Protein AF-A0A1W9XBQ4-F1 (afdb_monomer_lite)

Foldseek 3Di:
DDPLLVVLVVVVVVCVVVVNDDPVLVVCCVVVPLPPRPVSVCSLCVSLVLNPPDCPDPVSVVSVVVSVVVNVVVVCVVCVVVVHDDPVVVVVVVVVVVVVVVVVVVVVVVVVVVVVCCVVVPPVPVVVVVVVVVVVVVVVVVVVVVVVVVVVVVVVVVVVVVVVVVVVVVVPPDDDDDDDDDDDDDDD

Secondary structure (DSSP, 8-state):
--HHHHHHHHHHHHHHHTTSS-HHHHHHHHHHGGGS-HHHHHHHHHHHT-TTS-TTSHHHHHHHHHHHHHHHHHHHHHHHHTT---HHHHHHHHHHHHHHHHHHHHHHHHHHHHHHHHHHTTTT-HHHHHHHHHHHHHHHHHHHHHHHHHHHHHHHHHHHHHHHHHHHHTTSS---------------

Structure (mmCIF, N/CA/C/O backbone):
data_AF-A0A1W9XBQ4-F1
#
_entry.id   AF-A0A1W9XBQ4-F1
#
loop_
_atom_site.group_PDB
_atom_site.id
_atom_site.type_symbol
_atom_site.label_atom_id
_atom_site.label_alt_id
_atom_site.label_comp_id
_atom_site.label_asym_id
_atom_site.label_entity_id
_atom_site.label_seq_id
_atom_site.pdbx_PDB_ins_code
_atom_site.Cartn_x
_atom_site.Cartn_y
_atom_site.Cartn_z
_atom_site.occupancy
_atom_site.B_iso_or_equiv
_atom_site.auth_seq_id
_atom_site.auth_comp_id
_atom_site.auth_asym_id
_atom_site.auth_atom_id
_atom_site.pdbx_PDB_model_num
ATOM 1 N N . MET A 1 1 ? 4.957 7.804 14.952 1.00 76.81 1 MET A N 1
ATOM 2 C CA . MET A 1 1 ? 4.191 6.624 15.391 1.00 76.81 1 MET A CA 1
ATOM 3 C C . MET A 1 1 ? 3.786 6.879 16.830 1.00 76.81 1 MET A C 1
ATOM 5 O O . MET A 1 1 ? 4.624 7.370 17.580 1.00 76.81 1 MET A O 1
ATOM 9 N N . ASP A 1 2 ? 2.528 6.651 17.197 1.00 84.19 2 ASP A N 1
ATOM 10 C CA . ASP A 1 2 ? 1.997 6.937 18.538 1.00 84.19 2 ASP A CA 1
ATOM 11 C C . ASP A 1 2 ? 2.116 5.737 19.490 1.00 84.19 2 ASP A C 1
ATOM 13 O O . ASP A 1 2 ? 2.062 4.576 19.088 1.00 84.19 2 ASP A O 1
ATOM 17 N N . GLU A 1 3 ? 2.264 6.032 20.781 1.00 86.12 3 GLU A N 1
ATOM 18 C CA . GLU A 1 3 ? 2.370 5.035 21.855 1.00 86.12 3 GLU A CA 1
ATOM 19 C C . GLU A 1 3 ? 1.127 4.135 21.919 1.00 86.12 3 GLU A C 1
ATOM 21 O O . GLU A 1 3 ? 1.247 2.914 21.981 1.00 86.12 3 GLU A O 1
ATOM 26 N N . LYS A 1 4 ? -0.065 4.725 21.768 1.00 86.44 4 LYS A N 1
ATOM 27 C CA . LYS A 1 4 ? -1.353 4.012 21.768 1.00 86.44 4 LYS A CA 1
ATOM 28 C C . LYS A 1 4 ? -1.440 2.951 20.670 1.00 86.44 4 LYS A C 1
ATOM 30 O O . LYS A 1 4 ? -1.994 1.878 20.899 1.00 86.44 4 LYS A O 1
ATOM 35 N N . PHE A 1 5 ? -0.875 3.219 19.493 1.00 86.69 5 PHE A N 1
ATOM 36 C CA . PHE A 1 5 ? -0.803 2.252 18.397 1.00 86.69 5 PHE A CA 1
ATOM 37 C C . PHE A 1 5 ? 0.091 1.060 18.744 1.00 86.69 5 PHE A C 1
ATOM 39 O O . PHE A 1 5 ? -0.285 -0.085 18.490 1.00 86.69 5 PHE A O 1
ATOM 46 N N . LEU A 1 6 ? 1.254 1.306 19.351 1.00 86.56 6 LEU A N 1
ATOM 47 C CA . LEU A 1 6 ? 2.164 0.240 19.770 1.00 86.56 6 LEU A CA 1
ATOM 48 C C . LEU A 1 6 ? 1.589 -0.579 20.927 1.00 86.56 6 LEU A C 1
ATOM 50 O O . LEU A 1 6 ? 1.708 -1.801 20.917 1.00 86.56 6 LEU A O 1
ATOM 54 N N . GLU A 1 7 ? 0.921 0.058 21.887 1.00 86.62 7 GLU A N 1
ATOM 55 C CA . GLU A 1 7 ? 0.218 -0.638 22.967 1.00 86.62 7 GLU A CA 1
ATOM 56 C C . GLU A 1 7 ? -0.948 -1.481 22.443 1.00 86.62 7 GLU A C 1
ATOM 58 O O . GLU A 1 7 ? -1.138 -2.622 22.878 1.00 86.62 7 GLU A O 1
ATOM 63 N N . PHE A 1 8 ? -1.704 -0.957 21.474 1.00 87.12 8 PHE A N 1
ATOM 64 C CA . PHE A 1 8 ? -2.756 -1.705 20.795 1.00 87.12 8 PHE A CA 1
ATOM 65 C C . PHE A 1 8 ? -2.180 -2.956 20.123 1.00 87.12 8 PHE A C 1
ATOM 67 O O . PHE A 1 8 ? -2.606 -4.070 20.433 1.00 87.12 8 PHE A O 1
ATOM 74 N N . TRP A 1 9 ? -1.165 -2.804 19.266 1.00 84.75 9 TRP A N 1
ATOM 75 C CA . TRP A 1 9 ? -0.555 -3.939 18.568 1.00 84.75 9 TRP A CA 1
ATOM 76 C C . TRP A 1 9 ? 0.177 -4.893 19.506 1.00 84.75 9 TRP A C 1
ATOM 78 O O . TRP A 1 9 ? 0.087 -6.102 19.318 1.00 84.75 9 TRP A O 1
ATOM 88 N N . GLY A 1 10 ? 0.823 -4.394 20.558 1.00 85.31 10 GLY A N 1
ATOM 89 C CA . GLY A 1 10 ? 1.438 -5.220 21.592 1.00 85.31 10 GLY A CA 1
ATOM 90 C C . GLY A 1 10 ? 0.411 -6.133 22.257 1.00 85.31 10 GLY A C 1
ATOM 91 O O . GLY A 1 10 ? 0.610 -7.345 22.334 1.00 85.31 10 GLY A O 1
ATOM 92 N N . ASN A 1 11 ? -0.742 -5.592 22.653 1.00 85.19 11 ASN A N 1
ATOM 93 C CA . ASN A 1 11 ? -1.806 -6.390 23.259 1.00 85.19 11 ASN A CA 1
ATOM 94 C C . ASN A 1 11 ? -2.489 -7.332 22.266 1.00 85.19 11 ASN A C 1
ATOM 96 O O . ASN A 1 11 ? -2.824 -8.462 22.634 1.00 85.19 11 ASN A O 1
ATOM 100 N N . VAL A 1 12 ? -2.677 -6.912 21.013 1.00 83.00 12 VAL A N 1
ATOM 101 C CA . VAL A 1 12 ? -3.219 -7.767 19.947 1.00 83.00 12 VAL A CA 1
ATOM 102 C C . VAL A 1 12 ? -2.283 -8.944 19.667 1.00 83.00 12 VAL A C 1
ATOM 104 O O . VAL A 1 12 ? -2.735 -10.086 19.707 1.00 83.00 12 VAL A O 1
ATOM 107 N N . LEU A 1 13 ? -0.984 -8.699 19.486 1.00 83.50 13 LEU A N 1
ATOM 108 C CA . LEU A 1 13 ? 0.020 -9.731 19.211 1.00 83.50 13 LEU A CA 1
ATOM 109 C C . LEU A 1 13 ? 0.218 -10.676 20.399 1.00 83.50 13 LEU A C 1
ATOM 111 O O . LEU A 1 13 ? 0.291 -11.887 20.209 1.00 83.50 13 LEU A O 1
ATOM 115 N N . ILE A 1 14 ? 0.228 -10.161 21.633 1.00 84.75 14 ILE A N 1
ATOM 116 C CA . ILE A 1 14 ? 0.281 -10.997 22.844 1.00 84.75 14 ILE A CA 1
ATOM 117 C C . ILE A 1 14 ? -0.972 -11.871 22.955 1.00 84.75 14 ILE A C 1
ATOM 119 O O . ILE A 1 14 ? -0.884 -13.036 23.346 1.00 84.75 14 ILE A O 1
ATOM 123 N N . SER A 1 15 ? -2.146 -11.329 22.629 1.00 80.88 15 SER A N 1
ATOM 124 C CA . SER A 1 15 ? -3.399 -12.090 22.657 1.00 80.88 15 SER A CA 1
ATOM 125 C C . SER A 1 15 ? -3.424 -13.169 21.573 1.00 80.88 15 SER A C 1
ATOM 127 O O . SER A 1 15 ? -3.839 -14.292 21.855 1.00 80.88 15 SER A O 1
ATOM 129 N N . ALA A 1 16 ? -2.912 -12.866 20.3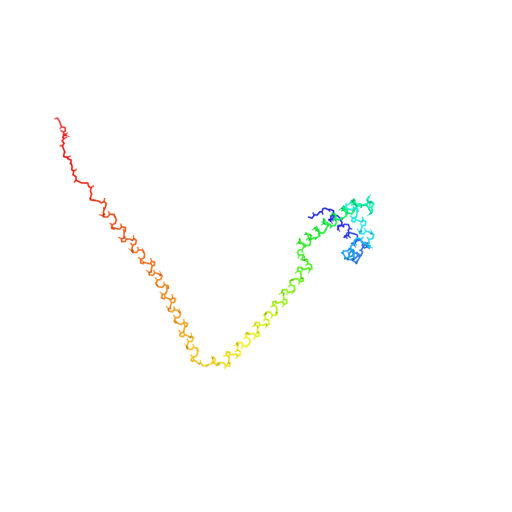77 1.00 80.25 16 ALA A N 1
ATOM 130 C CA . ALA A 1 16 ? -2.750 -13.832 19.294 1.00 80.25 16 ALA A CA 1
ATOM 131 C C . ALA A 1 16 ? -1.752 -14.943 19.667 1.00 80.25 16 ALA A C 1
ATOM 133 O O . ALA A 1 16 ? -2.064 -16.122 19.535 1.00 80.25 16 ALA A O 1
ATOM 134 N N . ALA A 1 17 ? -0.599 -14.593 20.247 1.00 79.38 17 ALA A N 1
ATOM 135 C CA . ALA A 1 17 ? 0.405 -15.559 20.708 1.00 79.38 17 ALA A CA 1
ATOM 136 C C . ALA A 1 17 ? -0.114 -16.485 21.822 1.00 79.38 17 ALA A C 1
ATOM 138 O O . ALA A 1 17 ? 0.310 -17.631 21.935 1.00 79.38 17 ALA A O 1
ATOM 139 N N . LYS A 1 18 ? -1.058 -16.004 22.639 1.00 81.44 18 LYS A N 1
ATOM 140 C CA . LYS A 1 18 ? -1.749 -16.798 23.669 1.00 81.44 18 LYS A CA 1
ATOM 141 C C . LYS A 1 18 ? -2.899 -17.652 23.113 1.00 81.44 18 LYS A C 1
ATOM 143 O O . LYS A 1 18 ? -3.602 -18.272 23.906 1.00 81.44 18 LYS A O 1
ATOM 148 N N . GLY A 1 19 ? -3.128 -17.649 21.797 1.00 72.31 19 GLY A N 1
ATOM 149 C CA . GLY A 1 19 ? -4.227 -18.369 21.145 1.00 72.31 19 GLY A CA 1
ATOM 150 C C . GLY A 1 19 ? -5.614 -17.790 21.436 1.00 72.31 19 GLY A C 1
ATOM 151 O O . GLY A 1 19 ? -6.611 -18.474 21.240 1.00 72.31 19 GLY A O 1
ATOM 152 N N . LYS A 1 20 ? -5.691 -16.552 21.946 1.00 68.44 20 LYS A N 1
ATOM 153 C CA . LYS A 1 20 ? -6.959 -15.888 22.289 1.00 68.44 20 LYS A CA 1
ATOM 154 C C . LYS A 1 20 ? -7.563 -15.094 21.129 1.00 68.44 20 LYS A C 1
ATOM 156 O O . LYS A 1 20 ? -8.727 -14.732 21.217 1.00 68.44 20 LYS A O 1
ATOM 161 N N . LYS A 1 21 ? -6.783 -14.790 20.084 1.00 70.38 21 LYS A N 1
ATOM 162 C CA . LYS A 1 21 ? -7.229 -14.052 18.890 1.00 70.38 21 LYS A CA 1
ATOM 163 C C . LYS A 1 21 ? -6.759 -14.761 17.628 1.00 70.38 21 LYS A C 1
ATOM 165 O O . LYS A 1 21 ? -5.576 -15.094 17.539 1.00 70.38 21 LYS A O 1
ATOM 170 N N . ASN A 1 22 ? -7.658 -14.952 16.665 1.00 68.88 22 ASN A N 1
ATOM 171 C CA . ASN A 1 22 ? -7.314 -15.552 15.380 1.00 68.88 22 ASN A CA 1
ATOM 172 C C . ASN A 1 22 ? -6.779 -14.485 14.416 1.00 68.88 22 ASN A C 1
ATOM 174 O O . ASN A 1 22 ? -7.184 -13.322 14.459 1.00 68.88 22 ASN A O 1
ATOM 178 N N . ALA A 1 23 ? -5.866 -14.879 13.525 1.00 69.75 23 ALA A N 1
ATOM 179 C CA . ALA A 1 23 ? -5.364 -13.998 12.467 1.00 69.75 23 ALA A CA 1
ATOM 180 C C . ALA A 1 23 ? -6.494 -13.516 11.536 1.00 69.75 23 ALA A C 1
ATOM 182 O O . ALA A 1 23 ? -6.447 -12.388 11.045 1.00 69.75 23 ALA A O 1
ATOM 183 N N . ASP A 1 24 ? -7.531 -14.339 11.367 1.00 71.56 24 ASP A N 1
ATOM 184 C CA . ASP A 1 24 ? -8.727 -14.008 10.593 1.00 71.56 24 ASP A CA 1
ATOM 185 C C . ASP A 1 24 ? -9.520 -12.858 11.230 1.00 71.56 24 ASP A C 1
ATOM 187 O O . ASP A 1 24 ? -9.915 -11.935 10.522 1.00 71.56 24 ASP A O 1
ATOM 191 N N . ASP A 1 25 ? -9.655 -12.829 12.562 1.00 74.50 25 ASP A N 1
ATOM 192 C CA . ASP A 1 25 ? -10.356 -11.750 13.279 1.00 74.50 25 ASP A CA 1
ATOM 193 C C . ASP A 1 25 ? -9.645 -10.400 13.093 1.00 74.50 25 ASP A C 1
ATOM 195 O O . ASP A 1 25 ? -10.274 -9.353 12.930 1.00 74.50 25 ASP A O 1
ATOM 199 N N . ILE A 1 26 ? -8.308 -10.423 13.083 1.00 76.00 26 ILE A N 1
ATOM 200 C CA . ILE A 1 26 ? -7.479 -9.237 12.837 1.00 76.00 26 ILE A CA 1
ATOM 201 C C . ILE A 1 26 ? -7.628 -8.793 11.378 1.00 76.00 26 ILE A C 1
ATOM 203 O O . ILE A 1 26 ? -7.807 -7.605 11.114 1.00 76.00 26 ILE A O 1
ATOM 207 N N . SER A 1 27 ? -7.568 -9.738 10.436 1.00 72.75 27 SER A N 1
ATOM 208 C CA . SER A 1 27 ? -7.705 -9.465 9.002 1.00 72.75 27 SER A CA 1
ATOM 209 C C . SER A 1 27 ? -9.062 -8.839 8.679 1.00 72.75 27 SER A C 1
ATOM 211 O O . SER A 1 27 ? -9.116 -7.793 8.030 1.00 72.75 27 SER A O 1
ATOM 213 N N . HIS A 1 28 ? -10.151 -9.412 9.197 1.00 73.94 28 HIS A N 1
ATOM 214 C CA . HIS A 1 28 ? -11.487 -8.860 9.005 1.00 73.94 28 HIS A CA 1
ATOM 215 C C . HIS A 1 28 ? -11.640 -7.489 9.666 1.00 73.94 28 HIS A C 1
ATOM 217 O O . HIS A 1 28 ? -12.162 -6.581 9.030 1.00 73.94 28 HIS A O 1
ATOM 223 N N . TRP A 1 29 ? -11.133 -7.273 10.886 1.00 77.50 29 TRP A N 1
ATOM 224 C CA . TRP A 1 29 ? -11.210 -5.953 11.530 1.00 77.50 29 TRP A CA 1
ATOM 225 C C . TRP A 1 29 ? -10.455 -4.864 10.752 1.00 77.50 29 TRP A C 1
ATOM 227 O O . TRP A 1 29 ? -10.920 -3.728 10.662 1.00 77.50 29 TRP A O 1
ATOM 237 N N . VAL A 1 30 ? -9.319 -5.201 10.134 1.00 72.31 30 VAL A N 1
ATOM 238 C CA . VAL A 1 30 ? -8.569 -4.273 9.270 1.00 72.31 30 VAL A CA 1
ATOM 239 C C . VAL A 1 30 ? -9.321 -3.966 7.966 1.00 72.31 30 VAL A C 1
ATOM 241 O O . VAL A 1 30 ? -9.225 -2.845 7.468 1.00 72.31 30 VAL A O 1
ATOM 244 N N . GLN A 1 31 ? -10.066 -4.928 7.412 1.00 69.00 31 GLN A N 1
ATOM 245 C CA . GLN A 1 31 ? -10.797 -4.767 6.146 1.00 69.00 31 GLN A CA 1
ATOM 246 C C . GLN A 1 31 ? -12.176 -4.112 6.312 1.00 69.00 31 GLN A C 1
ATOM 248 O O . GLN A 1 31 ? -12.543 -3.240 5.527 1.00 69.00 31 GLN A O 1
ATOM 253 N N . GLU A 1 32 ? -12.934 -4.523 7.323 1.00 67.44 32 GLU A N 1
ATOM 254 C CA . GLU A 1 32 ? -14.327 -4.121 7.561 1.00 67.44 32 GLU A CA 1
ATOM 255 C C . GLU A 1 32 ? -14.444 -2.989 8.596 1.00 67.44 32 GLU A C 1
ATOM 257 O O . GLU A 1 32 ? -15.492 -2.354 8.732 1.00 67.44 32 GLU A O 1
ATOM 262 N N . GLY A 1 33 ? -13.351 -2.676 9.296 1.00 65.00 33 GLY A N 1
ATOM 263 C CA . GLY A 1 33 ? -13.276 -1.587 10.262 1.00 65.00 33 GLY A CA 1
ATOM 264 C C . GLY A 1 33 ? -14.022 -1.869 11.569 1.00 65.00 33 GLY A C 1
ATOM 265 O O . GLY A 1 33 ? -14.352 -3.005 11.910 1.00 65.00 33 GLY A O 1
ATOM 266 N N . LEU A 1 34 ? -14.305 -0.798 12.321 1.00 63.25 34 LEU A N 1
ATOM 267 C CA . LEU A 1 34 ? -14.867 -0.832 13.684 1.00 63.25 34 LEU A CA 1
ATOM 268 C C . LEU A 1 34 ? -16.262 -1.492 13.801 1.00 63.25 34 LEU A C 1
ATOM 270 O O . LEU A 1 34 ? -16.801 -1.559 14.904 1.00 63.25 34 LEU A O 1
ATOM 274 N N . GLY A 1 35 ? -16.854 -1.959 12.698 1.00 54.56 35 GLY A N 1
ATOM 275 C CA . GLY A 1 35 ? -18.254 -2.371 12.608 1.00 54.56 35 GLY A CA 1
ATOM 276 C C . GLY A 1 35 ? -18.598 -3.793 13.066 1.00 54.56 35 GLY A C 1
ATOM 277 O O . GLY A 1 35 ? -19.781 -4.038 13.278 1.00 54.56 35 GLY A O 1
ATOM 278 N N . SER A 1 36 ? -17.640 -4.723 13.229 1.00 53.12 36 SER A N 1
ATOM 279 C CA . SER A 1 36 ? -18.004 -6.149 13.419 1.00 53.12 36 SER A CA 1
ATOM 280 C C . SER A 1 36 ? -17.220 -6.966 14.462 1.00 53.12 36 SER A C 1
ATOM 282 O O . SER A 1 36 ? -17.630 -8.087 14.757 1.00 53.12 36 SER A O 1
ATOM 284 N N . PHE A 1 37 ? -16.151 -6.451 15.083 1.00 57.88 37 PHE A N 1
ATOM 285 C CA . PHE A 1 37 ? -15.426 -7.193 16.133 1.00 57.88 37 PHE A CA 1
ATOM 286 C C . PHE A 1 37 ? -15.464 -6.443 17.455 1.00 57.88 37 PHE A C 1
ATOM 288 O O . PHE A 1 37 ? -14.716 -5.485 17.657 1.00 57.88 37 PHE A O 1
ATOM 295 N N . SER A 1 38 ? -16.329 -6.899 18.366 1.00 66.25 38 SER A N 1
ATOM 296 C CA . SER A 1 38 ? -16.567 -6.208 19.635 1.00 66.25 38 SER A CA 1
ATOM 297 C C . SER A 1 38 ? -15.285 -6.058 20.454 1.00 66.25 38 SER A C 1
ATOM 299 O O . SER A 1 38 ? -15.043 -4.986 20.989 1.00 66.25 38 SER A O 1
ATOM 301 N N . GLU A 1 39 ? -14.399 -7.057 20.486 1.00 73.31 39 GLU A N 1
ATOM 302 C CA . GLU A 1 39 ? -13.200 -7.011 21.333 1.00 73.31 39 GLU A CA 1
ATOM 303 C C . GLU A 1 39 ? -12.093 -6.085 20.796 1.00 73.31 39 GLU A C 1
ATOM 305 O O . GLU A 1 39 ? -11.496 -5.326 21.561 1.00 73.31 39 GLU A O 1
ATOM 310 N N . LEU A 1 40 ? -11.815 -6.108 19.486 1.00 76.88 40 LEU A N 1
ATOM 311 C CA . LEU A 1 40 ? -10.822 -5.225 18.851 1.00 76.88 40 LEU A CA 1
ATOM 312 C C . LEU A 1 40 ? -11.299 -3.771 18.843 1.00 76.88 40 LEU A C 1
ATOM 314 O O . LEU A 1 40 ? -10.520 -2.874 19.166 1.00 76.88 40 LEU A O 1
ATOM 318 N N . THR A 1 41 ? -12.586 -3.546 18.568 1.00 78.50 41 THR A N 1
ATOM 319 C CA . THR A 1 41 ? -13.204 -2.219 18.664 1.00 78.50 41 THR A CA 1
ATOM 320 C C . THR A 1 41 ? -13.215 -1.712 20.106 1.00 78.50 41 THR A C 1
ATOM 322 O O . THR A 1 41 ? -12.829 -0.570 20.325 1.00 78.50 41 THR A O 1
ATOM 325 N N . THR A 1 42 ? -13.534 -2.551 21.098 1.00 82.38 42 THR A N 1
ATOM 326 C CA . THR A 1 42 ? -13.477 -2.170 22.526 1.00 82.38 42 THR A CA 1
ATOM 327 C C . THR A 1 42 ? -12.051 -1.815 22.943 1.00 82.38 42 THR A C 1
ATOM 329 O O . THR A 1 42 ? -11.808 -0.820 23.621 1.00 82.38 42 THR A O 1
ATOM 332 N N . MET A 1 43 ? -11.066 -2.603 22.510 1.00 82.25 43 MET A N 1
ATOM 333 C CA . MET A 1 43 ? -9.659 -2.346 22.806 1.00 82.25 43 MET A CA 1
ATOM 334 C C . MET A 1 43 ? -9.184 -1.033 22.168 1.00 82.25 43 MET A C 1
ATOM 336 O O . MET A 1 43 ? -8.550 -0.219 22.837 1.00 82.25 43 MET A O 1
ATOM 340 N N . PHE A 1 44 ? -9.544 -0.789 20.907 1.00 83.94 44 PHE A N 1
ATOM 341 C CA . PHE A 1 44 ? -9.296 0.481 20.228 1.00 83.94 44 PHE A CA 1
ATOM 342 C C . PHE A 1 44 ? -9.960 1.650 20.968 1.00 83.94 44 PHE A C 1
ATOM 344 O O . PHE A 1 44 ? -9.305 2.651 21.259 1.00 83.94 44 PHE A O 1
ATOM 351 N N . GLN A 1 45 ? -11.233 1.506 21.341 1.00 84.88 45 GLN A N 1
ATOM 352 C CA . GLN A 1 45 ? -11.963 2.518 22.097 1.00 84.88 45 GLN A CA 1
ATOM 353 C C . GLN A 1 45 ? -11.281 2.819 23.432 1.00 84.88 45 GLN A C 1
ATOM 355 O O . GLN A 1 45 ? -11.123 3.983 23.790 1.00 84.88 45 GLN A O 1
ATOM 360 N N . LYS A 1 46 ? -10.787 1.802 24.135 1.00 86.62 46 LYS A N 1
ATOM 361 C CA . LYS A 1 46 ? -10.067 1.968 25.398 1.00 86.62 46 LYS A CA 1
ATOM 362 C C . LYS A 1 46 ? -8.748 2.729 25.236 1.00 86.62 46 LYS A C 1
ATOM 364 O O . LYS A 1 46 ? -8.521 3.693 25.962 1.00 86.62 46 LYS A O 1
ATOM 369 N N . PHE A 1 47 ? -7.900 2.349 24.279 1.00 84.56 47 PHE A N 1
ATOM 370 C CA . PHE A 1 47 ? -6.596 3.005 24.073 1.00 84.56 47 PHE A CA 1
ATOM 371 C C . PHE A 1 47 ? -6.721 4.439 23.550 1.00 84.56 47 PHE A C 1
ATOM 373 O O . PHE A 1 47 ? -5.916 5.308 23.892 1.00 84.56 47 PHE A O 1
ATOM 380 N N . TYR A 1 48 ? -7.760 4.718 22.763 1.00 84.75 48 TYR A N 1
ATOM 381 C CA . TYR A 1 48 ? -8.009 6.052 22.222 1.00 84.75 48 TYR A CA 1
ATOM 382 C C . TYR A 1 48 ? -8.966 6.909 23.069 1.00 84.75 48 TYR A C 1
ATOM 384 O O . TYR A 1 48 ? -9.181 8.070 22.727 1.00 84.75 48 TYR A O 1
ATOM 392 N N . GLY A 1 49 ? -9.466 6.402 24.203 1.00 83.44 49 GLY A N 1
ATOM 393 C CA . GLY A 1 49 ? -10.290 7.165 25.153 1.00 83.44 49 GLY A CA 1
ATOM 394 C C . GLY A 1 49 ? -11.746 7.373 24.718 1.00 83.44 49 GLY A C 1
ATOM 395 O O . GLY A 1 49 ? -12.366 8.366 25.085 1.00 83.44 49 GLY A O 1
ATOM 396 N N . LEU A 1 50 ? -12.282 6.454 23.917 1.00 82.44 50 LEU A N 1
ATOM 397 C CA . LEU A 1 50 ? -13.651 6.456 23.392 1.00 82.44 50 LEU A CA 1
ATOM 398 C C . LEU A 1 50 ? -14.633 5.633 24.252 1.00 82.44 50 LEU A C 1
ATOM 400 O O . LEU A 1 50 ? -15.836 5.790 24.088 1.00 82.44 50 LEU A O 1
ATOM 404 N N . ASP A 1 51 ? -14.135 4.798 25.171 1.00 79.12 51 ASP A N 1
ATOM 405 C CA . ASP A 1 51 ? -14.905 3.831 25.989 1.00 79.12 51 ASP A CA 1
ATOM 406 C C . ASP A 1 51 ? -15.942 4.489 26.935 1.00 79.12 51 ASP A C 1
ATOM 408 O O . ASP A 1 51 ? -16.917 3.875 27.352 1.00 79.12 51 ASP A O 1
ATOM 412 N N . GLY A 1 52 ? -15.760 5.774 27.263 1.00 70.88 52 GLY A N 1
ATOM 413 C CA . GLY A 1 52 ? -16.662 6.532 28.143 1.00 70.88 52 GLY A CA 1
ATOM 414 C C . GLY A 1 52 ? -17.662 7.443 27.426 1.00 70.88 52 GLY A C 1
ATOM 415 O O . GLY A 1 52 ? -18.427 8.142 28.090 1.00 70.88 52 GLY A O 1
ATOM 416 N N . LEU A 1 53 ? -17.637 7.497 26.091 1.00 73.69 53 LEU A N 1
ATOM 417 C CA . LEU A 1 53 ? -18.431 8.445 25.311 1.00 73.69 53 LEU A CA 1
ATOM 418 C C . LEU A 1 53 ? -19.651 7.751 24.683 1.00 73.69 53 LEU A C 1
ATOM 420 O O . LEU A 1 53 ? -19.508 6.679 24.096 1.00 73.69 53 LEU A O 1
ATOM 424 N N . PRO A 1 54 ? -20.854 8.355 24.734 1.00 74.56 54 PRO A N 1
ATOM 425 C CA . PRO A 1 54 ? -22.013 7.803 24.042 1.00 74.56 54 PRO A CA 1
ATOM 426 C C . PRO A 1 54 ? -21.745 7.751 22.533 1.00 74.56 54 PRO A C 1
ATOM 428 O O . PRO A 1 54 ? -21.495 8.794 21.936 1.00 74.56 54 PRO A O 1
ATOM 431 N N . GLU A 1 55 ? -21.879 6.585 21.889 1.00 68.50 55 GLU A N 1
ATOM 432 C CA . GLU A 1 55 ? -21.602 6.411 20.443 1.00 68.50 55 GLU A CA 1
ATOM 433 C C . GLU A 1 55 ? -22.363 7.391 19.529 1.00 68.50 55 GLU A C 1
ATOM 435 O O . GLU A 1 55 ? -21.957 7.669 18.399 1.00 68.50 55 GLU A O 1
ATOM 440 N N . ARG A 1 56 ? -23.489 7.929 20.009 1.00 70.12 56 ARG A N 1
ATOM 441 C CA . ARG A 1 56 ? -24.323 8.899 19.287 1.00 70.12 56 ARG A CA 1
ATOM 442 C C . ARG A 1 56 ? -23.920 10.361 19.475 1.00 70.12 56 ARG A C 1
ATOM 444 O O . ARG A 1 56 ? -24.489 11.197 18.771 1.00 70.12 56 ARG A O 1
ATOM 451 N N . SER A 1 57 ? -22.994 10.677 20.381 1.00 79.69 57 SER A N 1
ATOM 452 C CA . SER A 1 57 ? -22.566 12.057 20.619 1.00 79.69 57 SER A CA 1
ATOM 453 C C . SER A 1 57 ? -21.672 12.564 19.486 1.00 79.69 57 SER A C 1
ATOM 455 O O . SER A 1 57 ? -20.918 11.813 18.860 1.00 79.69 57 SER A O 1
ATOM 457 N N . ASP A 1 58 ? -21.738 13.863 19.208 1.00 79.56 58 ASP A N 1
ATOM 458 C CA . ASP A 1 58 ? -20.855 14.483 18.214 1.00 79.56 58 ASP A CA 1
ATOM 459 C C . ASP A 1 58 ? -19.390 14.498 18.685 1.00 79.56 58 ASP A C 1
ATOM 461 O O . ASP A 1 58 ? -18.459 14.398 17.880 1.00 79.56 58 ASP A O 1
ATOM 465 N N . GLU A 1 59 ? -19.173 14.513 20.000 1.00 81.00 59 GLU A N 1
ATOM 466 C CA . GLU A 1 59 ? -17.860 14.355 20.632 1.00 81.00 59 GLU A CA 1
ATOM 467 C C . GLU A 1 59 ? -17.256 12.970 20.364 1.00 81.00 59 GLU A C 1
ATOM 469 O O . GLU A 1 59 ? -16.085 12.873 19.999 1.00 81.00 59 GLU A O 1
ATOM 474 N N . TYR A 1 60 ? -18.055 11.898 20.435 1.00 82.81 60 TYR A N 1
ATOM 475 C CA . TYR A 1 60 ? -17.606 10.553 20.072 1.00 82.81 60 TYR A CA 1
ATOM 476 C C . TYR A 1 60 ? -17.189 10.495 18.605 1.00 82.81 60 TYR A C 1
ATOM 478 O O . TYR A 1 60 ? -16.102 10.019 18.291 1.00 82.81 60 TYR A O 1
ATOM 486 N N . ARG A 1 61 ? -18.004 11.032 17.687 1.00 80.50 61 ARG A N 1
ATOM 487 C CA . ARG A 1 61 ? -17.687 11.013 16.247 1.00 80.50 61 ARG A CA 1
ATOM 488 C C . ARG A 1 61 ? -16.407 11.775 15.926 1.00 80.50 61 ARG A C 1
ATOM 490 O O . ARG A 1 61 ? -15.609 11.324 15.102 1.00 80.50 61 ARG A O 1
ATOM 497 N N . THR A 1 62 ? -16.212 12.937 16.543 1.00 85.50 62 THR A N 1
ATOM 498 C CA . THR A 1 62 ? -15.024 13.771 16.312 1.00 85.50 62 THR A CA 1
ATOM 499 C C . THR A 1 62 ? -13.765 13.117 16.879 1.00 85.50 62 THR A C 1
ATOM 501 O O . THR A 1 62 ? -12.768 13.008 16.158 1.00 85.50 62 THR A O 1
ATOM 504 N N . MET A 1 63 ? -13.826 12.597 18.107 1.00 84.19 63 MET A N 1
ATOM 505 C CA . MET A 1 63 ? -12.734 11.846 18.735 1.00 84.19 63 MET A CA 1
ATOM 506 C C . MET A 1 63 ? -12.427 10.549 17.981 1.00 84.19 63 MET A C 1
ATOM 508 O O . MET A 1 63 ? -11.264 10.278 17.698 1.00 84.19 63 MET A O 1
ATOM 512 N N . ALA A 1 64 ? -13.441 9.789 17.563 1.00 83.50 64 ALA A N 1
ATOM 513 C CA . ALA A 1 64 ? -13.266 8.546 16.812 1.00 83.50 64 ALA A CA 1
ATOM 514 C C . ALA A 1 64 ? -12.626 8.798 15.443 1.00 83.50 64 ALA A C 1
ATOM 516 O O . ALA A 1 64 ? -11.717 8.076 15.032 1.00 83.50 64 ALA A O 1
ATOM 517 N N . LYS A 1 65 ? -13.037 9.864 14.743 1.00 85.44 65 LYS A N 1
ATOM 518 C CA . LYS A 1 65 ? -12.427 10.264 13.467 1.00 85.44 65 LYS A CA 1
ATOM 519 C C . LYS A 1 65 ? -10.969 10.684 13.643 1.00 85.44 65 LYS A C 1
ATOM 521 O O . LYS A 1 65 ? -10.137 10.354 12.797 1.00 85.44 65 LYS A O 1
ATOM 526 N N . LYS A 1 66 ? -10.653 11.396 14.728 1.00 88.12 66 LYS A N 1
ATOM 527 C CA . LYS A 1 66 ? -9.279 11.781 15.070 1.00 88.12 66 LYS A CA 1
ATOM 528 C C . LYS A 1 66 ? -8.425 10.552 15.394 1.00 88.12 66 LYS A C 1
ATOM 530 O O . LYS A 1 66 ? -7.396 10.370 14.755 1.00 88.12 66 LYS A O 1
ATOM 535 N N . ALA A 1 67 ? -8.904 9.681 16.279 1.00 86.69 67 ALA A N 1
ATOM 536 C CA . ALA A 1 67 ? -8.254 8.427 16.651 1.00 86.69 67 ALA A CA 1
ATOM 537 C C . ALA A 1 67 ? -7.986 7.531 15.435 1.00 86.69 67 ALA A C 1
ATOM 539 O O . ALA A 1 67 ? -6.883 7.030 15.257 1.00 86.69 67 ALA A O 1
ATOM 540 N N . THR A 1 68 ? -8.968 7.395 14.539 1.00 84.81 68 THR A N 1
ATOM 541 C CA . THR A 1 68 ? -8.819 6.612 13.302 1.00 84.81 68 THR A CA 1
ATOM 542 C C . THR A 1 68 ? -7.733 7.196 12.401 1.00 84.81 68 THR A C 1
ATOM 544 O O . THR A 1 68 ? -6.925 6.457 11.845 1.00 84.81 68 THR A O 1
ATOM 547 N N . ARG A 1 69 ? -7.682 8.526 12.260 1.00 86.75 69 ARG A N 1
ATOM 548 C CA . ARG A 1 69 ? -6.662 9.199 11.445 1.00 86.75 69 ARG A CA 1
ATOM 549 C C . ARG A 1 69 ? -5.262 9.036 12.038 1.00 86.75 69 ARG A C 1
ATOM 551 O O . ARG A 1 69 ? -4.324 8.777 11.290 1.00 86.75 69 ARG A O 1
ATOM 558 N N . GLU A 1 70 ? -5.128 9.187 13.352 1.00 87.62 70 GLU A N 1
ATOM 559 C CA . GLU A 1 70 ? -3.863 8.985 14.069 1.00 87.62 70 GLU A CA 1
ATOM 560 C C . GLU A 1 70 ? -3.382 7.535 13.919 1.00 87.62 70 GLU A C 1
ATOM 562 O O . GLU A 1 70 ? -2.252 7.309 13.489 1.00 87.62 70 GLU A O 1
ATOM 567 N N . PHE A 1 71 ? -4.274 6.562 14.123 1.00 86.25 71 PHE A N 1
ATOM 568 C CA . PHE A 1 71 ? -3.983 5.141 13.938 1.00 86.25 71 PHE A CA 1
ATOM 569 C C . PHE A 1 71 ? -3.548 4.809 12.501 1.00 86.25 71 PHE A C 1
ATOM 571 O O . PHE A 1 71 ? -2.552 4.119 12.296 1.00 86.25 71 PHE A O 1
ATOM 578 N N . GLN A 1 72 ? -4.253 5.328 11.489 1.00 83.06 72 GLN A N 1
ATOM 579 C CA . GLN A 1 72 ? -3.893 5.136 10.077 1.00 83.06 72 GLN A CA 1
ATOM 580 C C . GLN A 1 72 ? -2.532 5.754 9.731 1.00 83.06 72 GLN A C 1
ATOM 582 O O . GLN A 1 72 ? -1.762 5.151 8.981 1.00 83.06 72 GLN A O 1
ATOM 587 N N . SER A 1 73 ? -2.220 6.934 10.276 1.00 86.94 73 SER A N 1
ATOM 588 C CA . SER A 1 73 ? -0.911 7.571 10.090 1.00 86.94 73 SER A CA 1
ATOM 589 C C . SER A 1 73 ? 0.201 6.711 10.684 1.00 86.94 73 SER A C 1
ATOM 591 O O . SER A 1 73 ? 1.179 6.410 10.002 1.00 86.94 73 SER A O 1
ATOM 593 N N . SER A 1 74 ? 0.023 6.239 11.918 1.00 86.94 74 SER A N 1
ATOM 594 C CA . SER A 1 74 ? 0.995 5.375 12.588 1.00 86.94 74 SER A CA 1
ATOM 595 C C . SER A 1 74 ? 1.157 4.020 11.915 1.00 86.94 74 SER A C 1
ATOM 597 O O . SER A 1 74 ? 2.281 3.537 11.807 1.00 86.94 74 SER A O 1
ATOM 599 N N . LEU A 1 75 ? 0.077 3.438 11.385 1.00 82.62 75 LEU A N 1
ATOM 600 C CA . LEU A 1 75 ? 0.150 2.218 10.583 1.00 82.62 75 LEU A CA 1
ATOM 601 C C . LEU A 1 75 ? 0.992 2.437 9.325 1.00 82.62 75 LEU A C 1
ATOM 603 O O . LEU A 1 75 ? 1.851 1.619 9.007 1.00 82.62 75 LEU A O 1
ATOM 607 N N . LYS A 1 76 ? 0.784 3.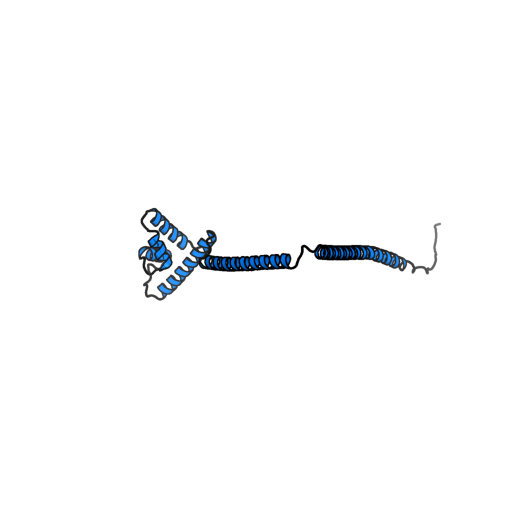556 8.626 1.00 81.31 76 LYS A N 1
ATOM 608 C CA . LYS A 1 76 ? 1.568 3.903 7.437 1.00 81.31 76 LYS A CA 1
ATOM 609 C C . LYS A 1 76 ? 3.046 4.099 7.771 1.00 81.31 76 LYS A C 1
ATOM 611 O O . LYS A 1 76 ? 3.900 3.609 7.040 1.00 81.31 76 LYS A O 1
ATOM 616 N N . GLU A 1 77 ? 3.353 4.783 8.869 1.00 83.50 77 GLU A N 1
ATOM 617 C CA . GLU A 1 77 ? 4.729 4.970 9.342 1.00 83.50 77 GLU A CA 1
ATOM 618 C C . GLU A 1 77 ? 5.386 3.647 9.760 1.00 83.50 77 GLU A C 1
ATOM 620 O O . GLU A 1 77 ? 6.553 3.417 9.445 1.00 83.50 77 GLU A O 1
ATOM 625 N N . TYR A 1 78 ? 4.638 2.753 10.414 1.00 81.19 78 TYR A N 1
ATOM 626 C CA . TYR A 1 78 ? 5.102 1.413 10.779 1.00 81.19 78 TYR A CA 1
ATOM 627 C C . TYR A 1 78 ? 5.414 0.565 9.543 1.00 81.19 78 TYR A C 1
ATOM 629 O O . TYR A 1 78 ? 6.489 -0.024 9.450 1.00 81.19 78 TYR A O 1
ATOM 637 N N . LEU A 1 79 ? 4.519 0.557 8.554 1.00 78.62 79 LEU A N 1
ATOM 638 C CA . LEU A 1 79 ? 4.738 -0.156 7.294 1.00 78.62 79 LEU A CA 1
ATOM 639 C C . LEU A 1 79 ? 5.933 0.410 6.521 1.00 78.62 79 LEU A C 1
ATOM 641 O O . LEU A 1 79 ? 6.762 -0.359 6.037 1.00 78.62 79 LEU A O 1
ATOM 645 N N . ALA A 1 80 ? 6.073 1.738 6.475 1.00 80.88 80 ALA A N 1
ATOM 646 C CA . ALA A 1 80 ? 7.217 2.392 5.847 1.00 80.88 80 ALA A CA 1
ATOM 647 C C . ALA A 1 80 ? 8.544 2.006 6.523 1.00 80.88 80 ALA A C 1
ATOM 649 O O . ALA A 1 80 ? 9.521 1.725 5.832 1.00 80.88 80 ALA A O 1
ATOM 650 N N . MET A 1 81 ? 8.573 1.930 7.859 1.00 77.88 81 MET A N 1
ATOM 651 C CA . MET A 1 81 ? 9.739 1.464 8.618 1.00 77.88 81 MET A CA 1
ATOM 652 C C . MET A 1 81 ? 10.089 0.004 8.305 1.00 77.88 81 MET A C 1
ATOM 654 O O . MET A 1 81 ? 11.262 -0.336 8.184 1.00 77.88 81 MET A O 1
ATOM 658 N N . MET A 1 82 ? 9.078 -0.847 8.124 1.00 72.94 82 MET A N 1
ATOM 659 C CA . MET A 1 82 ? 9.241 -2.256 7.749 1.00 72.94 82 MET A CA 1
ATOM 660 C C . MET A 1 82 ? 9.535 -2.459 6.250 1.00 72.94 82 MET A C 1
ATOM 662 O O . MET A 1 82 ? 9.598 -3.597 5.787 1.00 72.94 82 MET A O 1
ATOM 666 N N . GLY A 1 83 ? 9.694 -1.380 5.472 1.00 66.88 83 GLY A N 1
ATOM 667 C CA . GLY A 1 83 ? 9.925 -1.439 4.025 1.00 66.88 83 GLY A CA 1
ATOM 668 C C . GLY A 1 83 ? 8.725 -1.948 3.219 1.00 66.88 83 GLY A C 1
ATOM 669 O O . GLY A 1 83 ? 8.863 -2.258 2.036 1.00 66.88 83 GLY A O 1
ATOM 670 N N . MET A 1 84 ? 7.546 -2.044 3.837 1.00 68.38 84 MET A N 1
ATOM 671 C CA . MET A 1 84 ? 6.316 -2.455 3.172 1.00 68.38 84 MET A CA 1
ATOM 672 C C . MET A 1 84 ? 5.696 -1.248 2.465 1.00 68.38 84 MET A C 1
ATOM 674 O O . MET A 1 84 ? 5.264 -0.284 3.096 1.00 68.38 84 MET A O 1
ATOM 678 N N . ALA A 1 85 ? 5.657 -1.301 1.134 1.00 60.09 85 ALA A N 1
ATOM 679 C CA . ALA A 1 85 ? 4.964 -0.309 0.321 1.00 60.09 85 ALA A CA 1
ATOM 680 C C . ALA A 1 85 ? 3.443 -0.515 0.400 1.00 60.09 85 ALA A C 1
ATOM 682 O O . ALA A 1 85 ? 2.965 -1.638 0.588 1.00 60.09 85 ALA A O 1
ATOM 683 N N . SER A 1 86 ? 2.673 0.565 0.244 1.00 63.72 86 SER A N 1
ATOM 684 C CA . SER A 1 86 ? 1.216 0.454 0.190 1.00 63.72 86 SER A CA 1
ATOM 685 C C . SER A 1 86 ? 0.793 -0.434 -0.988 1.00 63.72 86 SER A C 1
ATOM 687 O O . SER A 1 86 ? 1.490 -0.521 -2.002 1.00 63.72 86 SER A O 1
ATOM 689 N N . LYS A 1 87 ? -0.362 -1.102 -0.881 1.00 62.44 87 LYS A N 1
ATOM 690 C CA . LYS A 1 87 ? -0.898 -1.928 -1.976 1.00 62.44 87 LYS A CA 1
ATOM 691 C C . LYS A 1 87 ? -1.024 -1.124 -3.278 1.00 62.44 87 LYS A C 1
ATOM 693 O O . LYS A 1 87 ? -0.762 -1.665 -4.346 1.00 62.44 87 LYS A O 1
ATOM 698 N N . ASP A 1 88 ? -1.347 0.164 -3.180 1.00 62.88 88 ASP A N 1
ATOM 699 C CA . ASP A 1 88 ? -1.424 1.075 -4.324 1.00 62.88 88 ASP A CA 1
ATOM 700 C C . ASP A 1 88 ? -0.061 1.315 -4.978 1.00 62.88 88 ASP A C 1
ATOM 702 O O . ASP A 1 88 ? 0.043 1.302 -6.204 1.00 62.88 88 ASP A O 1
ATOM 706 N N . ASP A 1 89 ? 1.005 1.463 -4.187 1.00 63.97 89 ASP A N 1
ATOM 707 C CA . ASP A 1 89 ? 2.369 1.581 -4.712 1.00 63.97 89 ASP A CA 1
ATOM 708 C C . ASP A 1 89 ? 2.813 0.285 -5.396 1.00 63.97 89 ASP A C 1
ATOM 710 O O . ASP A 1 89 ? 3.437 0.330 -6.457 1.00 63.97 89 ASP A O 1
ATOM 714 N N . HIS A 1 90 ? 2.444 -0.871 -4.835 1.00 65.25 90 HIS A N 1
ATOM 715 C CA . HIS A 1 90 ? 2.704 -2.169 -5.451 1.00 65.25 90 HIS A CA 1
ATOM 716 C C . HIS A 1 90 ? 1.952 -2.327 -6.780 1.00 65.25 90 HIS A C 1
ATOM 718 O O . HIS A 1 90 ? 2.558 -2.704 -7.779 1.00 65.25 90 HIS A O 1
ATOM 724 N N . LEU A 1 91 ? 0.665 -1.972 -6.834 1.00 70.06 91 LEU A N 1
ATOM 725 C CA . LEU A 1 91 ? -0.133 -2.020 -8.064 1.00 70.06 91 LEU A CA 1
ATOM 726 C C . LEU A 1 91 ? 0.386 -1.042 -9.125 1.00 70.06 91 LEU A C 1
ATOM 728 O O . LEU A 1 91 ? 0.499 -1.406 -10.295 1.00 70.06 91 LEU A O 1
ATOM 732 N N . ASN A 1 92 ? 0.780 0.172 -8.731 1.00 73.44 92 ASN A N 1
ATOM 733 C CA . ASN A 1 92 ? 1.432 1.122 -9.636 1.00 73.44 92 ASN A CA 1
ATOM 734 C C . ASN A 1 92 ? 2.774 0.595 -10.151 1.00 73.44 92 ASN A C 1
ATOM 736 O O . ASN A 1 92 ? 3.129 0.833 -11.307 1.00 73.44 92 ASN A O 1
ATOM 740 N N . LEU A 1 93 ? 3.537 -0.099 -9.306 1.00 71.31 93 LEU A N 1
ATOM 741 C CA . LEU A 1 93 ? 4.802 -0.706 -9.700 1.00 71.31 93 LEU A CA 1
ATOM 742 C C . LEU A 1 93 ? 4.579 -1.856 -10.689 1.00 71.31 93 LEU A C 1
ATOM 744 O O . LEU A 1 93 ? 5.277 -1.912 -11.699 1.00 71.31 93 LEU A O 1
ATOM 748 N N . VAL A 1 94 ? 3.575 -2.704 -10.458 1.00 75.50 94 VAL A N 1
ATOM 749 C CA . VAL A 1 94 ? 3.161 -3.766 -11.389 1.00 75.50 94 VAL A CA 1
ATOM 750 C C . VAL A 1 94 ? 2.733 -3.168 -12.728 1.00 75.50 94 VAL A C 1
ATOM 752 O O . VAL A 1 94 ? 3.257 -3.571 -13.762 1.00 75.50 94 VAL A O 1
ATOM 755 N N . ALA A 1 95 ? 1.893 -2.131 -12.728 1.00 78.50 95 ALA A N 1
ATOM 756 C CA . ALA A 1 95 ? 1.466 -1.462 -13.958 1.00 78.50 95 ALA A CA 1
ATOM 757 C C . ALA A 1 95 ? 2.641 -0.832 -14.732 1.00 78.50 95 ALA A C 1
ATOM 759 O O . ALA A 1 95 ? 2.686 -0.868 -15.963 1.00 78.50 95 ALA A O 1
ATOM 760 N N . LYS A 1 96 ? 3.626 -0.253 -14.029 1.00 77.94 96 LYS A N 1
ATOM 761 C CA . LYS A 1 96 ? 4.868 0.238 -14.653 1.00 77.94 96 LYS A CA 1
ATOM 762 C C . LYS A 1 96 ? 5.699 -0.904 -15.229 1.00 77.94 96 LYS A C 1
ATOM 764 O O . LYS A 1 96 ? 6.272 -0.737 -16.303 1.00 77.94 96 LYS A O 1
ATOM 769 N N . TYR A 1 97 ? 5.763 -2.035 -14.533 1.00 75.81 97 TYR A N 1
ATOM 770 C CA . TYR A 1 97 ? 6.496 -3.213 -14.979 1.00 75.81 97 TYR A CA 1
ATOM 771 C C . TYR A 1 97 ? 5.866 -3.828 -16.232 1.00 75.81 97 TYR A C 1
ATOM 773 O O . TYR A 1 97 ? 6.581 -4.136 -17.180 1.00 75.81 97 TYR A O 1
ATOM 781 N N . GLU A 1 98 ? 4.537 -3.919 -16.289 1.00 81.88 98 GLU A N 1
ATOM 782 C CA . GLU A 1 98 ? 3.805 -4.369 -17.478 1.00 81.88 98 GLU A CA 1
ATOM 783 C C . GLU A 1 98 ? 4.055 -3.451 -18.678 1.00 81.88 98 GLU A C 1
ATOM 785 O O . GLU A 1 98 ? 4.460 -3.932 -19.734 1.00 81.88 98 GLU A O 1
ATOM 790 N N . LYS A 1 99 ? 3.947 -2.127 -18.498 1.00 83.12 99 LYS A N 1
ATOM 791 C CA . LYS A 1 99 ? 4.272 -1.150 -19.555 1.00 83.12 99 LYS A CA 1
ATOM 792 C C . LYS A 1 99 ? 5.723 -1.232 -20.018 1.00 83.12 99 LYS A C 1
ATOM 794 O O . LYS A 1 99 ? 6.019 -0.995 -21.185 1.00 83.12 99 LYS A O 1
ATOM 799 N N . LEU A 1 100 ? 6.653 -1.499 -19.102 1.00 82.81 100 LEU A N 1
ATOM 800 C CA . LEU A 1 100 ? 8.062 -1.636 -19.454 1.00 82.81 100 LEU A CA 1
ATOM 801 C C . LEU A 1 100 ? 8.308 -2.930 -20.232 1.00 82.81 100 LEU A C 1
ATOM 803 O O . LEU A 1 100 ? 9.047 -2.914 -21.209 1.00 82.81 100 LEU A O 1
ATOM 807 N N . LYS A 1 101 ? 7.650 -4.024 -19.842 1.00 85.06 101 LYS A N 1
ATOM 808 C CA . LYS A 1 101 ? 7.710 -5.308 -20.542 1.00 85.06 101 LYS A CA 1
ATOM 809 C C . LYS A 1 101 ? 7.138 -5.213 -21.957 1.00 85.06 101 LYS A C 1
ATOM 811 O O . LYS A 1 101 ? 7.747 -5.747 -22.877 1.00 85.06 101 LYS A O 1
ATOM 816 N N . GLU A 1 102 ? 6.025 -4.503 -22.130 1.00 85.50 102 GLU A N 1
ATOM 817 C CA . GLU A 1 102 ? 5.443 -4.196 -23.443 1.00 85.50 102 GLU A CA 1
ATOM 818 C C . GLU A 1 102 ? 6.431 -3.404 -24.310 1.00 85.50 102 GLU A C 1
ATOM 820 O O . GLU A 1 102 ? 6.784 -3.846 -25.397 1.00 85.50 102 GLU A O 1
ATOM 825 N N . LYS A 1 103 ? 7.017 -2.322 -23.777 1.00 84.19 103 LYS A N 1
ATOM 826 C CA . LYS A 1 103 ? 8.055 -1.560 -24.493 1.00 84.19 103 LYS A CA 1
ATOM 827 C C . LYS A 1 103 ? 9.279 -2.395 -24.857 1.00 84.19 103 LYS A C 1
ATOM 829 O O . LYS A 1 103 ? 9.843 -2.196 -25.928 1.00 84.19 103 LYS A O 1
ATOM 834 N N . CYS A 1 104 ? 9.722 -3.289 -23.975 1.00 80.50 104 CYS A N 1
ATOM 835 C CA . CYS A 1 104 ? 10.821 -4.198 -24.285 1.00 80.50 104 CYS A CA 1
ATOM 836 C C . CYS A 1 104 ? 10.448 -5.136 -25.435 1.00 80.50 104 CYS A C 1
ATOM 838 O O . CYS A 1 104 ? 11.258 -5.302 -26.340 1.00 80.50 104 CYS A O 1
ATOM 840 N N . ALA A 1 105 ? 9.229 -5.684 -25.444 1.00 81.50 105 ALA A N 1
ATOM 841 C CA . ALA A 1 105 ? 8.744 -6.517 -26.541 1.00 81.50 105 ALA A CA 1
ATOM 842 C C . ALA A 1 105 ? 8.683 -5.738 -27.869 1.00 81.50 105 ALA A C 1
ATOM 844 O O . ALA A 1 105 ? 9.224 -6.212 -28.867 1.00 81.50 105 ALA A O 1
ATOM 845 N N . ASP A 1 106 ? 8.144 -4.515 -27.864 1.00 83.75 106 ASP A N 1
ATOM 846 C CA . ASP A 1 106 ? 8.082 -3.642 -29.047 1.00 83.75 106 ASP A CA 1
ATOM 847 C C . ASP A 1 106 ? 9.478 -3.291 -29.579 1.00 83.75 106 ASP A C 1
ATOM 849 O O . ASP A 1 106 ? 9.735 -3.277 -30.788 1.00 83.75 106 ASP A O 1
ATOM 853 N N . GLN A 1 107 ? 10.416 -2.995 -28.673 1.00 80.69 107 GLN A N 1
ATOM 854 C CA . GLN A 1 107 ? 11.805 -2.711 -29.027 1.00 80.69 107 GLN A CA 1
ATOM 855 C C . GLN A 1 107 ? 12.506 -3.950 -29.578 1.00 80.69 107 GLN A C 1
ATOM 857 O O . GLN A 1 107 ? 13.283 -3.841 -30.524 1.00 80.69 107 GLN A O 1
ATOM 862 N N . GLU A 1 108 ? 12.234 -5.128 -29.030 1.00 82.62 108 GLU A N 1
ATOM 863 C CA . GLU A 1 108 ? 12.827 -6.385 -29.474 1.00 82.62 108 GLU A CA 1
ATOM 864 C C . GLU A 1 108 ? 12.278 -6.818 -30.842 1.00 82.62 108 GLU A C 1
ATOM 866 O O . GLU A 1 108 ? 13.040 -7.277 -31.699 1.00 82.62 108 GLU A O 1
ATOM 871 N N . GLU A 1 109 ? 10.993 -6.569 -31.109 1.00 81.25 109 GLU A N 1
ATOM 872 C CA . GLU A 1 109 ? 10.388 -6.704 -32.436 1.00 81.25 109 GLU A CA 1
ATOM 873 C C . GLU A 1 109 ? 10.973 -5.693 -33.427 1.00 81.25 109 GLU A C 1
ATOM 875 O O . GLU A 1 109 ? 11.375 -6.069 -34.530 1.00 81.25 109 GLU A O 1
ATOM 880 N N . SER A 1 110 ? 11.129 -4.433 -33.018 1.00 82.56 110 SER A N 1
ATOM 881 C CA . SER A 1 110 ? 11.759 -3.392 -33.837 1.00 82.56 110 SER A CA 1
ATOM 882 C C . SER A 1 110 ? 13.204 -3.748 -34.185 1.00 82.56 110 SER A C 1
ATOM 884 O O . SER A 1 110 ? 13.612 -3.633 -35.339 1.00 82.56 110 SER A O 1
ATOM 886 N N . ILE A 1 111 ? 13.984 -4.242 -33.219 1.00 85.62 111 ILE A N 1
ATOM 887 C CA . ILE A 1 111 ? 15.357 -4.718 -33.438 1.00 85.62 111 ILE A CA 1
ATOM 888 C C . ILE A 1 111 ? 15.358 -5.921 -34.381 1.00 85.62 111 ILE A C 1
ATOM 890 O O . ILE A 1 111 ? 16.204 -5.995 -35.273 1.00 85.62 111 ILE A O 1
ATO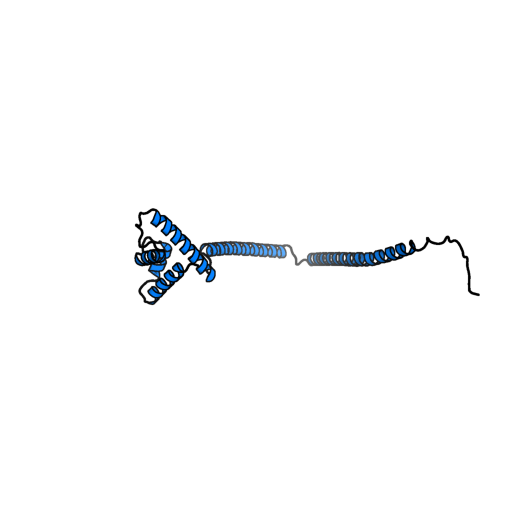M 894 N N . ARG A 1 112 ? 14.420 -6.862 -34.226 1.00 84.06 112 ARG A N 1
ATOM 895 C CA . ARG A 1 112 ? 14.291 -8.018 -35.123 1.00 84.06 112 ARG A CA 1
ATOM 896 C C . ARG A 1 112 ? 13.972 -7.578 -36.551 1.00 84.06 112 ARG A C 1
ATOM 898 O O . ARG A 1 112 ? 14.629 -8.042 -37.480 1.00 84.06 112 ARG A O 1
ATOM 905 N N . HIS A 1 113 ? 13.026 -6.660 -36.722 1.00 83.12 113 HIS A N 1
ATOM 906 C CA . HIS A 1 113 ? 12.654 -6.101 -38.017 1.00 83.12 113 HIS A CA 1
ATOM 907 C C . HIS A 1 113 ? 13.816 -5.328 -38.652 1.00 83.12 113 HIS A C 1
ATOM 909 O O . HIS A 1 113 ? 14.137 -5.547 -39.817 1.00 83.12 113 HIS A O 1
ATOM 915 N N . LEU A 1 114 ? 14.518 -4.496 -37.879 1.00 79.50 114 LEU A N 1
ATOM 916 C CA . LEU A 1 114 ? 15.704 -3.777 -38.346 1.00 79.50 114 LEU A CA 1
ATOM 917 C C . LEU A 1 114 ? 16.830 -4.731 -38.748 1.00 79.50 114 LEU A C 1
ATOM 919 O O . LEU A 1 114 ? 17.434 -4.526 -39.793 1.00 79.50 114 LEU A O 1
ATOM 923 N N . ARG A 1 115 ? 17.087 -5.801 -37.985 1.00 76.50 115 ARG A N 1
ATOM 924 C CA . ARG A 1 115 ? 18.060 -6.846 -38.357 1.00 76.50 115 ARG A CA 1
ATOM 925 C C . ARG A 1 115 ? 17.649 -7.583 -39.629 1.00 76.50 115 ARG A C 1
ATOM 927 O O . ARG A 1 115 ? 18.497 -7.857 -40.470 1.00 76.50 115 ARG A O 1
ATOM 934 N N . MET A 1 116 ? 16.360 -7.879 -39.791 1.00 79.44 116 MET A N 1
ATOM 935 C CA . MET A 1 116 ? 15.832 -8.492 -41.009 1.00 79.44 116 MET A CA 1
ATOM 936 C C . MET A 1 116 ? 16.011 -7.567 -42.216 1.00 79.44 116 MET A C 1
ATOM 938 O O . MET A 1 116 ? 16.497 -8.019 -43.247 1.00 79.44 116 MET A O 1
ATOM 942 N N . LEU A 1 117 ? 15.703 -6.274 -42.077 1.00 79.88 117 LEU A N 1
ATOM 943 C CA . LEU A 1 117 ? 15.949 -5.266 -43.109 1.00 79.88 117 LEU A CA 1
ATOM 944 C C . LEU A 1 117 ? 17.440 -5.102 -43.411 1.00 79.88 117 LEU A C 1
ATOM 946 O O . LEU A 1 117 ? 17.799 -4.954 -44.571 1.00 79.88 117 LEU A O 1
ATOM 950 N N . LEU A 1 118 ? 18.312 -5.158 -42.404 1.00 72.06 118 LEU A N 1
ATOM 951 C CA . LEU A 1 118 ? 19.766 -5.098 -42.576 1.00 72.06 118 LEU A CA 1
ATOM 952 C C . LEU A 1 118 ? 20.284 -6.275 -43.414 1.00 72.06 118 LEU A C 1
ATOM 954 O O . LEU A 1 118 ? 21.068 -6.091 -44.344 1.00 72.06 118 LEU A O 1
ATOM 958 N N . ASN A 1 119 ? 19.797 -7.478 -43.103 1.00 72.00 119 ASN A N 1
ATOM 959 C CA . ASN A 1 119 ? 20.135 -8.701 -43.823 1.00 72.00 119 ASN A CA 1
ATOM 960 C C . ASN A 1 119 ? 19.542 -8.705 -45.242 1.00 72.00 119 ASN A C 1
ATOM 962 O O . ASN A 1 119 ? 20.216 -9.111 -46.182 1.00 72.00 119 ASN A O 1
ATOM 966 N N . ALA A 1 120 ? 18.308 -8.218 -45.414 1.00 69.44 120 ALA A N 1
ATOM 967 C CA . ALA A 1 120 ? 17.628 -8.139 -46.708 1.00 69.44 120 ALA A CA 1
ATOM 968 C C . ALA A 1 120 ? 18.192 -7.038 -47.621 1.00 69.44 120 ALA A C 1
ATOM 970 O O . ALA A 1 120 ? 18.233 -7.209 -48.835 1.00 69.44 120 ALA A O 1
ATOM 971 N N . LYS A 1 121 ? 18.658 -5.920 -47.049 1.00 65.62 121 LYS A N 1
ATOM 972 C CA . LYS A 1 121 ? 19.290 -4.803 -47.771 1.00 65.62 121 LYS A CA 1
ATOM 973 C C . LYS A 1 121 ? 20.743 -5.100 -48.168 1.00 65.62 121 LYS A C 1
ATOM 975 O O . LYS A 1 121 ? 21.401 -4.236 -48.731 1.00 65.62 121 LYS A O 1
ATOM 980 N N . GLY A 1 122 ? 21.246 -6.307 -47.901 1.00 56.25 122 GLY A N 1
ATOM 981 C CA . GLY A 1 122 ? 22.551 -6.729 -48.392 1.00 56.25 122 GLY A CA 1
ATOM 982 C C . GLY A 1 122 ? 23.709 -5.966 -47.753 1.00 56.25 122 GLY A C 1
ATOM 983 O O . GLY A 1 122 ? 24.619 -5.539 -48.449 1.00 56.25 122 GLY A O 1
ATOM 984 N N . MET A 1 123 ? 23.760 -5.852 -46.421 1.00 49.59 123 MET A N 1
ATOM 985 C CA . MET A 1 123 ? 25.008 -5.452 -45.737 1.00 49.59 123 MET A CA 1
ATOM 986 C C . MET A 1 123 ? 26.141 -6.501 -45.824 1.00 49.59 123 MET A C 1
ATOM 988 O O . MET A 1 123 ? 27.167 -6.348 -45.169 1.00 49.59 123 MET A O 1
ATOM 992 N N . ASN A 1 124 ? 25.985 -7.527 -46.667 1.00 53.53 124 ASN A N 1
ATOM 993 C CA . ASN A 1 124 ? 27.082 -8.357 -47.168 1.00 53.53 124 ASN A CA 1
ATOM 994 C C . ASN A 1 124 ? 27.747 -7.783 -48.434 1.00 53.53 124 ASN A C 1
ATOM 996 O O . ASN A 1 124 ? 28.754 -8.334 -48.876 1.00 53.53 124 ASN A O 1
ATOM 1000 N N . ASP A 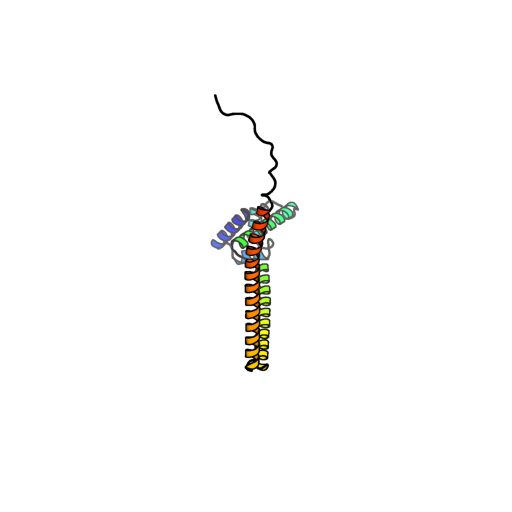1 125 ? 27.241 -6.688 -49.010 1.00 57.84 125 ASP A N 1
ATOM 1001 C CA . ASP A 1 125 ? 27.949 -5.991 -50.080 1.00 57.84 125 ASP A CA 1
ATOM 1002 C C . ASP A 1 125 ? 29.137 -5.240 -49.479 1.00 57.84 125 ASP A C 1
ATOM 1004 O O . ASP A 1 125 ? 28.980 -4.219 -48.801 1.00 57.84 125 ASP A O 1
ATOM 1008 N N . ALA A 1 126 ? 30.339 -5.754 -49.749 1.00 57.06 126 ALA A N 1
ATOM 1009 C CA . ALA A 1 126 ? 31.626 -5.204 -49.320 1.00 57.06 126 ALA A CA 1
ATOM 1010 C C . ALA A 1 126 ? 31.737 -3.678 -49.530 1.00 57.06 126 ALA A C 1
ATOM 1012 O O . ALA A 1 126 ? 32.328 -2.981 -48.711 1.00 57.06 126 ALA A O 1
ATOM 1013 N N . HIS A 1 127 ? 31.068 -3.152 -50.558 1.00 57.81 127 HIS A N 1
ATOM 1014 C CA . HIS A 1 127 ? 30.997 -1.731 -50.888 1.00 57.81 127 HIS A CA 1
ATOM 1015 C C . HIS A 1 127 ? 30.300 -0.868 -49.813 1.00 57.81 127 HIS A C 1
ATOM 1017 O O . HIS A 1 127 ? 30.664 0.286 -49.595 1.00 57.81 127 HIS A O 1
ATOM 1023 N N . THR A 1 128 ? 29.300 -1.397 -49.098 1.00 62.16 128 THR A N 1
ATOM 1024 C CA . THR A 1 128 ? 28.612 -0.650 -48.024 1.00 62.16 128 THR A CA 1
ATOM 1025 C C . THR A 1 128 ? 29.474 -0.582 -46.763 1.00 62.16 128 THR A C 1
ATOM 1027 O O . THR A 1 128 ? 29.499 0.447 -46.087 1.00 62.16 128 THR A O 1
ATOM 1030 N N . MET A 1 129 ? 30.225 -1.650 -46.477 1.00 62.91 129 MET A N 1
ATOM 1031 C CA . MET A 1 129 ? 31.193 -1.688 -45.378 1.00 62.91 129 MET A CA 1
ATOM 1032 C C . MET A 1 129 ? 32.392 -0.773 -45.659 1.00 62.91 129 MET A C 1
ATOM 1034 O O . MET A 1 129 ? 32.825 -0.049 -44.767 1.00 62.91 129 MET A O 1
ATOM 1038 N N . GLU A 1 130 ? 32.870 -0.736 -46.904 1.00 66.50 130 GLU A N 1
ATOM 1039 C CA . GLU A 1 130 ? 33.935 0.166 -47.355 1.00 66.50 130 GLU A CA 1
ATOM 1040 C C . GLU A 1 130 ? 33.512 1.641 -47.262 1.00 66.50 130 GLU A C 1
ATOM 1042 O O . GLU A 1 130 ? 34.244 2.462 -46.709 1.00 66.50 130 GLU A O 1
ATOM 1047 N N . ASN A 1 131 ? 32.283 1.972 -47.675 1.00 68.81 131 ASN A N 1
ATOM 1048 C CA . ASN A 1 131 ? 31.729 3.322 -47.525 1.00 68.81 131 ASN A CA 1
ATOM 1049 C C . ASN A 1 131 ? 31.563 3.736 -46.056 1.00 68.81 131 ASN A C 1
ATOM 1051 O O . ASN A 1 131 ? 31.831 4.885 -45.698 1.00 68.81 131 ASN A O 1
ATOM 1055 N N . PHE A 1 132 ? 31.135 2.815 -45.189 1.00 73.12 132 PHE A N 1
ATOM 1056 C CA . PHE A 1 132 ? 31.024 3.081 -43.754 1.00 73.12 132 PHE A CA 1
ATOM 1057 C C . PHE A 1 132 ? 32.405 3.270 -43.112 1.00 73.12 132 PHE A C 1
ATOM 1059 O O . PHE A 1 132 ? 32.602 4.193 -42.324 1.00 73.12 132 PHE A O 1
ATOM 1066 N N . GLN A 1 133 ? 33.385 2.451 -43.499 1.00 74.44 133 GLN A N 1
ATOM 1067 C CA . GLN A 1 133 ? 34.771 2.576 -43.056 1.00 74.44 133 GLN A CA 1
ATOM 1068 C C . GLN A 1 133 ? 35.402 3.899 -43.517 1.00 74.44 133 GLN A C 1
ATOM 1070 O O . GLN A 1 133 ? 36.096 4.544 -42.730 1.00 74.44 133 GLN A O 1
ATOM 1075 N N . GLY A 1 134 ? 35.112 4.340 -44.746 1.00 78.56 134 GLY A N 1
ATOM 1076 C CA . GLY A 1 134 ? 35.500 5.656 -45.259 1.00 78.56 134 GLY A CA 1
ATOM 1077 C C . GLY A 1 134 ? 34.897 6.796 -44.438 1.00 78.56 134 GLY A C 1
ATOM 1078 O O . GLY A 1 134 ? 35.622 7.663 -43.963 1.00 78.56 134 GLY A O 1
ATOM 1079 N N . MET A 1 135 ? 33.594 6.737 -44.151 1.00 79.56 135 MET A N 1
ATOM 1080 C CA . MET A 1 135 ? 32.908 7.767 -43.363 1.00 79.56 135 MET A CA 1
ATOM 1081 C C . MET A 1 135 ? 33.417 7.855 -41.914 1.00 79.56 135 MET A C 1
ATOM 1083 O O . MET A 1 135 ? 33.568 8.952 -41.376 1.00 79.56 135 MET A O 1
ATOM 1087 N N . VAL A 1 136 ? 33.722 6.717 -41.278 1.00 79.81 136 VAL A N 1
ATOM 1088 C CA . VAL A 1 136 ? 34.328 6.679 -39.933 1.00 79.81 136 VAL A CA 1
ATOM 1089 C C . VAL A 1 136 ? 35.737 7.275 -39.948 1.00 79.81 136 VAL A C 1
ATOM 1091 O O . VAL A 1 136 ? 36.110 7.999 -39.023 1.00 79.81 136 VAL A O 1
ATOM 1094 N N . LYS A 1 137 ? 36.514 7.015 -41.005 1.00 84.81 137 LYS A N 1
ATOM 1095 C CA . LYS A 1 137 ? 37.847 7.597 -41.177 1.00 84.81 137 LYS A CA 1
ATOM 1096 C C . LYS A 1 137 ? 37.776 9.114 -41.371 1.00 84.81 137 LYS A C 1
ATOM 1098 O O . LYS A 1 137 ? 38.495 9.833 -40.682 1.00 84.81 137 LYS A O 1
ATOM 1103 N N . ASP A 1 138 ? 36.857 9.596 -42.202 1.00 88.62 138 ASP A N 1
ATOM 1104 C CA . ASP A 1 138 ? 36.647 11.030 -42.438 1.00 88.62 138 ASP A CA 1
ATOM 1105 C C . ASP A 1 138 ? 36.209 11.762 -41.159 1.00 88.62 138 ASP A C 1
ATOM 1107 O O . ASP A 1 138 ? 36.695 12.857 -40.860 1.00 88.62 138 ASP A O 1
ATOM 1111 N N . GLN A 1 139 ? 35.339 11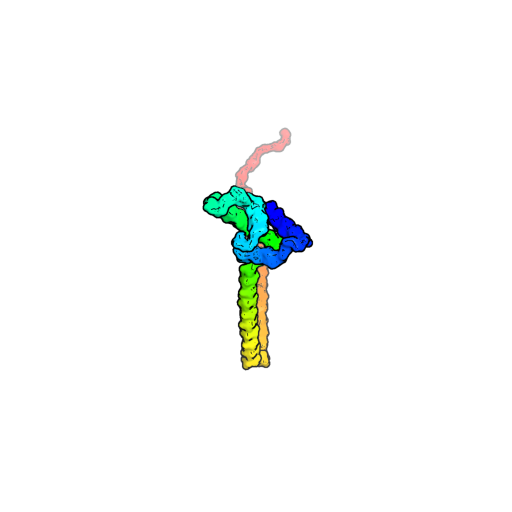.147 -40.349 1.00 77.31 139 GLN A N 1
ATOM 1112 C CA . GLN A 1 139 ? 34.967 11.685 -39.035 1.00 77.31 139 GLN A CA 1
ATOM 1113 C C . GLN A 1 139 ? 36.149 11.702 -38.056 1.00 77.31 139 GLN A C 1
ATOM 1115 O O . GLN A 1 139 ? 36.313 12.674 -37.315 1.00 77.31 139 GLN A O 1
ATOM 1120 N N . GLY A 1 140 ? 36.997 10.669 -38.071 1.00 82.62 140 GLY A N 1
ATOM 1121 C CA . GLY A 1 140 ? 38.231 10.623 -37.284 1.00 82.62 140 GLY A CA 1
ATOM 1122 C C . GLY A 1 140 ? 39.210 11.732 -37.672 1.00 82.62 140 GLY A C 1
ATOM 1123 O O . GLY A 1 140 ? 39.741 12.424 -36.802 1.00 82.62 140 GLY A O 1
ATOM 1124 N N . GLU A 1 141 ? 39.386 11.974 -38.971 1.00 84.94 141 GLU A N 1
ATOM 1125 C CA . GLU A 1 141 ? 40.216 13.066 -39.485 1.00 84.94 141 GLU A CA 1
ATOM 1126 C C . GLU A 1 141 ? 39.640 14.444 -39.143 1.00 84.94 141 GLU A C 1
ATOM 1128 O O . GLU A 1 141 ? 40.393 15.363 -38.813 1.00 84.94 141 GLU A O 1
ATOM 1133 N N . PHE A 1 142 ? 38.314 14.606 -39.173 1.00 83.31 142 PHE A N 1
ATOM 1134 C CA . PHE A 1 142 ? 37.660 15.849 -38.765 1.00 83.31 142 PHE A CA 1
ATOM 1135 C C . PHE A 1 142 ? 37.847 16.125 -37.270 1.00 83.31 142 PHE A C 1
ATOM 1137 O O . PHE A 1 142 ? 38.193 17.244 -36.889 1.00 83.31 142 PHE A O 1
ATOM 1144 N N . PHE A 1 143 ? 37.692 15.105 -36.422 1.00 85.31 143 PHE A N 1
ATOM 1145 C CA . PHE A 1 143 ? 37.963 15.217 -34.990 1.00 85.31 143 PHE A CA 1
ATOM 1146 C C . PHE A 1 143 ? 39.431 15.555 -34.727 1.00 85.31 143 PHE A C 1
ATOM 1148 O O . PHE A 1 143 ? 39.724 16.473 -33.964 1.00 85.31 143 PHE A O 1
ATOM 1155 N N . GLN A 1 144 ? 40.361 14.882 -35.405 1.00 82.81 144 GLN A N 1
ATOM 1156 C CA . GLN A 1 144 ? 41.787 15.152 -35.263 1.00 82.81 144 GLN A CA 1
ATOM 1157 C C . GLN A 1 144 ? 42.133 16.577 -35.713 1.00 82.81 144 GLN A C 1
ATOM 1159 O O . GLN A 1 144 ? 42.831 17.282 -34.992 1.00 82.81 144 GLN A O 1
ATOM 1164 N N . LYS A 1 145 ? 41.573 17.056 -36.831 1.00 86.31 145 LYS A N 1
ATOM 1165 C CA . LYS A 1 145 ? 41.716 18.454 -37.279 1.00 86.31 145 LYS A CA 1
ATOM 1166 C C . LYS A 1 145 ? 41.116 19.447 -36.288 1.00 86.31 145 LYS A C 1
ATOM 1168 O O . LYS A 1 145 ? 41.714 20.494 -36.061 1.00 86.31 145 LYS A O 1
ATOM 1173 N N . MET A 1 146 ? 39.977 19.132 -35.675 1.00 82.69 146 MET A N 1
ATOM 1174 C CA . MET A 1 146 ? 39.356 19.982 -34.658 1.00 82.69 146 MET A CA 1
ATOM 1175 C C . MET A 1 146 ? 40.211 20.047 -33.387 1.00 82.69 146 MET A C 1
ATOM 1177 O O . MET A 1 146 ? 40.459 21.136 -32.878 1.00 82.69 146 MET A O 1
ATOM 1181 N N . VAL A 1 147 ? 40.714 18.908 -32.907 1.00 83.88 147 VAL A N 1
ATOM 1182 C CA . VAL A 1 147 ? 41.604 18.828 -31.740 1.00 83.88 147 VAL A CA 1
ATOM 1183 C C . VAL A 1 147 ? 42.923 19.539 -32.019 1.00 83.88 147 VAL A C 1
ATOM 1185 O O . VAL A 1 147 ? 43.363 20.342 -31.202 1.00 83.88 147 VAL A O 1
ATOM 1188 N N . THR A 1 148 ? 43.534 19.324 -33.184 1.00 82.69 148 THR A N 1
ATOM 1189 C CA . THR A 1 148 ? 44.748 20.042 -33.586 1.00 82.69 148 THR A CA 1
ATOM 1190 C C . THR A 1 148 ? 44.483 21.538 -33.711 1.00 82.69 148 THR A C 1
ATOM 1192 O O . THR A 1 148 ? 45.252 22.317 -33.164 1.00 82.69 148 THR A O 1
ATOM 1195 N N . GLY A 1 149 ? 43.380 21.958 -34.333 1.00 84.75 149 GLY A N 1
ATOM 1196 C CA . GLY A 1 149 ? 42.994 23.367 -34.428 1.00 84.75 149 GLY A CA 1
ATOM 1197 C C . GLY A 1 149 ? 42.731 24.008 -33.062 1.00 84.75 149 GLY A C 1
ATOM 1198 O O . GLY A 1 149 ? 43.105 25.157 -32.839 1.00 84.75 149 GLY A O 1
ATOM 1199 N N . PHE A 1 150 ? 42.165 23.259 -32.115 1.00 77.62 150 PHE A N 1
ATOM 1200 C CA . PHE A 1 150 ? 41.943 23.709 -30.742 1.00 77.62 150 PHE A CA 1
ATOM 1201 C C . PHE A 1 150 ? 43.253 23.826 -29.949 1.00 77.62 150 PHE A C 1
ATOM 1203 O O . PHE A 1 150 ? 43.497 24.846 -29.306 1.00 77.62 150 PHE A O 1
ATOM 1210 N N . ILE A 1 151 ? 44.138 22.828 -30.046 1.00 74.12 151 ILE A N 1
ATOM 1211 C CA . ILE A 1 151 ? 45.477 22.847 -29.434 1.00 74.12 151 ILE A CA 1
ATOM 1212 C C . ILE A 1 151 ? 46.316 23.986 -30.022 1.00 74.12 151 ILE A C 1
ATOM 1214 O O . ILE A 1 151 ? 46.972 24.720 -29.287 1.00 74.12 151 ILE A O 1
ATOM 1218 N N . GLN A 1 152 ? 46.261 24.184 -31.336 1.00 72.94 152 GLN A N 1
ATOM 1219 C CA . GLN A 1 152 ? 46.995 25.235 -32.035 1.00 72.94 152 GLN A CA 1
ATOM 1220 C C . GLN A 1 152 ? 46.405 26.623 -31.742 1.00 72.94 152 GLN A C 1
ATOM 1222 O O . GLN A 1 152 ? 47.155 27.579 -31.574 1.00 72.94 152 GLN A O 1
ATOM 1227 N N . GLY A 1 153 ? 45.085 26.740 -31.579 1.00 73.00 153 GLY A N 1
ATOM 1228 C CA . GLY A 1 153 ? 44.418 27.961 -31.118 1.00 73.00 153 GLY A CA 1
ATOM 1229 C C . GLY A 1 153 ? 44.739 28.325 -29.663 1.00 73.00 153 GLY A C 1
ATOM 1230 O O . GLY A 1 153 ? 44.835 29.508 -29.337 1.00 73.00 153 GLY A O 1
ATOM 1231 N N . MET A 1 154 ? 44.964 27.334 -28.793 1.00 64.94 154 MET A N 1
ATOM 1232 C CA . MET A 1 154 ? 45.465 27.562 -27.431 1.00 64.94 154 MET A CA 1
ATOM 1233 C C . MET A 1 154 ? 46.963 27.894 -27.405 1.00 64.94 154 MET A C 1
ATOM 1235 O O . MET A 1 154 ? 47.353 28.822 -26.703 1.00 64.94 154 MET A O 1
ATOM 1239 N N . GLY A 1 155 ? 47.786 27.229 -28.221 1.00 59.00 155 GLY A N 1
ATOM 1240 C CA . GLY A 1 155 ? 49.223 27.519 -28.332 1.00 59.00 155 GLY A CA 1
ATOM 1241 C C . GLY A 1 155 ? 49.537 28.867 -28.997 1.00 59.00 155 GLY A C 1
ATOM 1242 O O . GLY A 1 155 ? 50.526 29.513 -28.654 1.00 59.00 155 GLY A O 1
ATOM 1243 N N . SER A 1 156 ? 48.683 29.340 -29.910 1.00 53.75 156 SER A N 1
ATOM 1244 C CA . SER A 1 156 ? 48.817 30.671 -30.523 1.00 53.75 156 SER A CA 1
ATOM 1245 C C . SER A 1 156 ? 48.406 31.803 -29.576 1.00 53.75 156 SER A C 1
ATOM 1247 O O . SER A 1 156 ? 49.007 32.874 -29.624 1.00 53.75 156 SER A O 1
ATOM 1249 N N . LYS A 1 157 ? 47.466 31.568 -28.645 1.00 51.28 157 LYS A N 1
ATOM 1250 C CA . LYS A 1 157 ? 47.130 32.549 -27.594 1.00 51.28 157 LYS A CA 1
ATOM 1251 C C . LYS A 1 157 ? 48.281 32.785 -26.613 1.00 51.28 157 LYS A C 1
ATOM 1253 O O . LYS A 1 157 ? 48.394 33.883 -26.077 1.00 51.28 157 LYS A O 1
ATOM 1258 N N . GLU A 1 158 ? 49.153 31.801 -26.406 1.00 45.81 158 GLU A N 1
ATOM 1259 C CA . GLU A 1 158 ? 50.302 31.932 -25.502 1.00 45.81 158 GLU A CA 1
ATOM 1260 C C . GLU A 1 158 ? 51.429 32.796 -26.102 1.00 45.81 158 GLU A C 1
ATOM 1262 O O . GLU A 1 158 ? 52.082 33.549 -25.375 1.00 45.81 158 GLU A O 1
ATOM 1267 N N . LYS A 1 159 ? 51.596 32.776 -27.435 1.00 49.88 159 LYS A N 1
ATOM 1268 C CA . LYS A 1 159 ? 52.572 33.617 -28.156 1.00 49.88 159 LYS A CA 1
ATOM 1269 C C . LYS A 1 159 ? 52.105 35.065 -28.349 1.00 49.88 159 LYS A C 1
ATOM 1271 O O . LYS A 1 159 ? 52.926 35.974 -28.249 1.00 49.88 159 LYS A O 1
ATOM 1276 N N . ASP A 1 160 ? 50.804 35.302 -28.534 1.00 48.44 160 ASP A N 1
ATOM 1277 C CA . ASP A 1 160 ? 50.265 36.670 -28.640 1.00 48.44 160 ASP A CA 1
ATOM 1278 C C . ASP A 1 160 ? 50.240 37.405 -27.287 1.00 48.44 160 ASP A C 1
ATOM 1280 O O . ASP A 1 160 ? 50.509 38.607 -27.226 1.00 48.44 160 ASP A O 1
ATOM 1284 N N . LEU A 1 161 ? 50.006 36.693 -26.175 1.00 48.91 161 LEU A N 1
ATOM 1285 C CA . LEU A 1 161 ? 50.068 37.279 -24.827 1.00 48.91 161 LEU A CA 1
ATOM 1286 C C . LEU A 1 161 ? 51.503 37.627 -24.387 1.00 48.91 161 LEU A C 1
ATOM 1288 O O . LEU A 1 161 ? 51.685 38.568 -23.611 1.00 48.91 161 LEU A O 1
ATOM 1292 N N . THR A 1 162 ? 52.525 36.922 -24.889 1.00 49.81 162 THR A N 1
ATOM 1293 C CA . THR A 1 162 ? 53.937 37.260 -24.624 1.00 49.81 162 THR A CA 1
ATOM 1294 C C . THR A 1 162 ? 54.458 38.371 -25.537 1.00 49.81 162 THR A C 1
ATOM 1296 O O . THR A 1 162 ? 55.160 39.254 -25.047 1.00 49.81 162 THR A O 1
ATOM 1299 N N . ALA A 1 163 ? 54.052 38.424 -26.811 1.00 48.69 163 ALA A N 1
ATOM 1300 C CA . ALA A 1 163 ? 54.439 39.509 -27.722 1.00 48.69 163 ALA A CA 1
ATOM 1301 C C . ALA A 1 163 ? 53.838 40.873 -27.323 1.00 48.69 163 ALA A C 1
ATOM 1303 O O . ALA A 1 163 ? 54.505 41.905 -27.421 1.00 48.69 163 ALA A O 1
ATOM 1304 N N . GLN A 1 164 ? 52.607 40.893 -26.799 1.00 47.59 164 GLN A N 1
ATOM 1305 C CA . GLN A 1 164 ? 51.940 42.140 -26.409 1.00 47.59 164 GLN A CA 1
ATOM 1306 C C . GLN A 1 164 ? 52.436 42.707 -25.061 1.00 47.59 164 GLN A C 1
ATOM 1308 O O . GLN A 1 164 ? 52.294 43.905 -24.807 1.00 47.59 164 GLN A O 1
ATOM 1313 N N . LYS A 1 165 ? 53.072 41.886 -24.207 1.00 49.31 165 LYS A N 1
ATOM 1314 C CA . LYS A 1 165 ? 53.678 42.350 -22.946 1.00 49.31 165 LYS A CA 1
ATOM 1315 C C . LYS A 1 165 ? 55.044 43.012 -23.171 1.00 49.31 165 LYS A C 1
ATOM 1317 O O . LYS A 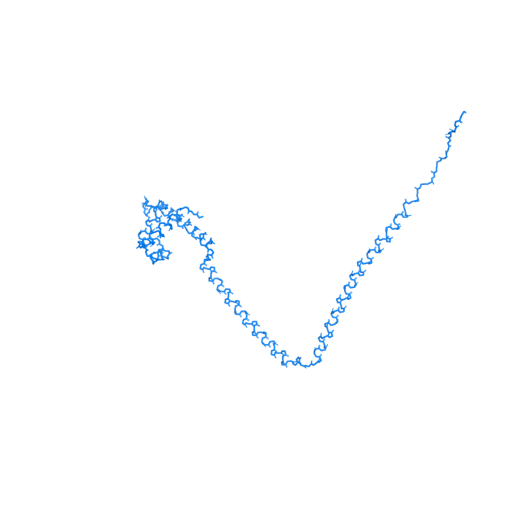1 165 ? 55.306 44.058 -22.588 1.00 49.31 165 LYS A O 1
ATOM 1322 N N . THR A 1 166 ? 55.862 42.498 -24.092 1.00 44.75 166 THR A N 1
ATOM 1323 C CA . THR A 1 166 ? 57.181 43.082 -24.411 1.00 44.75 166 THR A CA 1
ATOM 1324 C C . THR A 1 166 ? 57.085 44.449 -25.104 1.00 44.75 166 THR A C 1
ATOM 1326 O O . THR A 1 166 ? 57.976 45.280 -24.950 1.00 44.75 166 THR A O 1
ATOM 1329 N N . GLN A 1 167 ? 55.990 44.746 -25.814 1.00 48.31 167 GLN A N 1
ATOM 1330 C CA . GLN A 1 167 ? 55.816 46.048 -26.473 1.00 48.31 167 GLN A CA 1
ATOM 1331 C C . GLN A 1 167 ? 55.247 47.140 -25.546 1.00 48.31 167 GLN A C 1
ATOM 1333 O O . GLN A 1 167 ? 55.449 48.325 -25.806 1.00 48.31 167 GLN A O 1
ATOM 1338 N N . LYS A 1 168 ? 54.575 46.774 -24.443 1.00 46.03 168 LYS A N 1
ATOM 1339 C CA . LYS A 1 168 ? 54.002 47.745 -23.492 1.00 46.03 168 LYS A CA 1
ATOM 1340 C C . LYS A 1 168 ? 55.006 48.223 -22.434 1.00 46.03 168 LYS A C 1
ATOM 1342 O O . LYS A 1 168 ? 54.871 49.350 -21.962 1.00 46.03 168 LYS A O 1
ATOM 1347 N N . ASP A 1 169 ? 56.031 47.426 -22.132 1.00 46.09 169 ASP A N 1
ATOM 1348 C CA . ASP A 1 169 ? 57.109 47.819 -21.210 1.00 46.09 169 ASP A CA 1
ATOM 1349 C C . ASP A 1 169 ? 58.191 48.690 -21.888 1.00 46.09 169 ASP A C 1
ATOM 1351 O O . ASP A 1 169 ? 58.812 49.514 -21.222 1.00 46.09 169 ASP A O 1
ATOM 1355 N N . ASN A 1 170 ? 58.337 48.634 -23.220 1.00 49.75 170 ASN A N 1
ATOM 1356 C CA . ASN A 1 170 ? 59.265 49.497 -23.975 1.00 49.75 170 ASN A CA 1
ATOM 1357 C C . ASN A 1 170 ? 58.726 50.905 -24.306 1.00 49.75 170 ASN A C 1
ATOM 1359 O O . ASN A 1 170 ? 59.471 51.736 -24.812 1.00 49.75 170 ASN A O 1
ATOM 1363 N N . LEU A 1 171 ? 57.456 51.211 -24.011 1.00 49.31 171 LEU A N 1
ATOM 1364 C CA . LEU A 1 171 ? 56.839 52.526 -24.277 1.00 49.31 171 LEU A CA 1
ATOM 1365 C C . LEU A 1 171 ? 56.631 53.381 -23.014 1.00 49.31 171 LEU A C 1
ATOM 1367 O O . LEU A 1 171 ? 56.018 54.446 -23.081 1.00 49.31 171 LEU A O 1
ATOM 1371 N N . LYS A 1 172 ? 57.146 52.941 -21.857 1.00 44.53 172 LYS A N 1
ATOM 1372 C CA . LYS A 1 172 ? 57.063 53.680 -20.581 1.00 44.53 172 LYS A CA 1
ATOM 1373 C C . LYS A 1 172 ? 58.419 54.111 -20.001 1.00 44.53 172 LYS A C 1
ATOM 1375 O O . LYS A 1 172 ? 58.446 54.631 -18.890 1.00 44.53 172 LYS A O 1
ATOM 1380 N N . GLY A 1 173 ? 59.513 53.929 -20.746 1.00 43.88 173 GLY A N 1
ATOM 1381 C CA . GLY A 1 173 ? 60.888 54.212 -20.308 1.00 43.88 173 GLY A CA 1
ATOM 1382 C C . GLY A 1 173 ? 61.542 55.475 -20.881 1.00 43.88 173 GLY A C 1
ATOM 1383 O O . GLY A 1 173 ? 62.725 55.675 -20.644 1.00 43.88 173 GLY A O 1
ATOM 1384 N N . GLU A 1 174 ? 60.822 56.327 -21.618 1.00 44.03 174 GLU A N 1
ATOM 1385 C CA . GLU A 1 174 ? 61.428 57.483 -22.302 1.00 44.03 174 GLU A CA 1
ATOM 1386 C C . GLU A 1 174 ? 60.616 58.773 -22.090 1.00 44.03 174 GLU A C 1
ATOM 1388 O O . GLU A 1 174 ? 60.027 59.344 -23.006 1.00 44.03 174 GLU A O 1
ATOM 1393 N N . ARG A 1 175 ? 60.537 59.233 -20.833 1.00 40.22 175 ARG A N 1
ATOM 1394 C CA . ARG A 1 175 ? 60.263 60.650 -20.534 1.00 40.22 175 ARG A CA 1
ATOM 1395 C C . ARG A 1 175 ? 60.668 61.036 -19.112 1.00 40.22 175 ARG A C 1
ATOM 1397 O O . ARG A 1 175 ? 59.822 61.181 -18.243 1.00 40.22 175 ARG A O 1
ATOM 1404 N N . THR A 1 176 ? 61.963 61.247 -18.913 1.00 38.47 176 THR A N 1
ATOM 1405 C CA . THR A 1 176 ? 62.486 62.227 -17.946 1.00 38.47 176 THR A CA 1
ATOM 1406 C C . THR A 1 176 ? 63.955 62.457 -18.261 1.00 38.47 176 THR A C 1
ATOM 1408 O O . THR A 1 176 ? 64.803 61.706 -17.800 1.00 38.47 176 THR A O 1
ATOM 1411 N N . GLN A 1 177 ? 64.238 63.483 -19.056 1.00 36.38 177 GLN A N 1
ATOM 1412 C CA . GLN A 1 177 ? 65.486 64.238 -19.000 1.00 36.38 177 GLN A CA 1
ATOM 1413 C C . GLN A 1 177 ? 65.195 65.621 -19.584 1.00 36.38 177 GLN A C 1
ATOM 1415 O O . GLN A 1 177 ? 65.127 65.787 -20.791 1.00 36.38 177 GLN A O 1
ATOM 1420 N N . ASP A 1 178 ? 64.940 66.573 -18.694 1.00 36.31 178 ASP A N 1
ATOM 1421 C CA . ASP A 1 178 ? 65.435 67.940 -18.820 1.00 36.31 178 ASP A CA 1
ATOM 1422 C C . ASP A 1 178 ? 65.677 68.420 -17.386 1.00 36.31 178 ASP A C 1
ATOM 1424 O O . ASP A 1 178 ? 64.766 68.449 -16.556 1.00 36.31 178 ASP A O 1
ATOM 1428 N N . GLY A 1 179 ? 66.955 68.639 -17.071 1.00 38.09 179 GLY A N 1
ATOM 1429 C CA . GLY A 1 179 ? 67.429 69.081 -15.761 1.00 38.09 179 GLY A CA 1
ATOM 1430 C C . GLY A 1 179 ? 67.062 70.538 -15.460 1.00 38.09 179 GLY A C 1
ATOM 1431 O O . GLY A 1 179 ? 66.465 71.234 -16.281 1.00 38.09 179 GLY A O 1
ATOM 1432 N N . PRO A 1 180 ? 67.499 71.037 -14.296 1.00 40.00 180 PRO A N 1
ATOM 1433 C CA . PRO A 1 180 ? 68.714 71.837 -14.391 1.00 40.00 180 PRO A CA 1
ATOM 1434 C C . PRO A 1 180 ? 69.782 71.490 -13.351 1.00 40.00 180 PRO A C 1
ATOM 1436 O O . PRO A 1 180 ? 69.524 70.919 -12.293 1.00 40.00 180 PRO A O 1
ATOM 1439 N N . SER A 1 181 ? 70.994 71.854 -13.755 1.00 38.12 181 SER A N 1
ATOM 1440 C CA . SER A 1 181 ? 72.306 71.608 -13.179 1.00 38.12 181 SER A CA 1
ATOM 1441 C C . SER A 1 181 ? 72.529 72.112 -11.750 1.00 38.12 181 SER A C 1
ATOM 1443 O O . SER A 1 181 ? 71.946 73.103 -11.320 1.00 38.12 181 SER A O 1
ATOM 1445 N N . GLU A 1 182 ? 73.448 71.401 -11.088 1.00 37.34 182 GLU A N 1
ATOM 1446 C CA . GLU A 1 182 ? 74.494 71.851 -10.154 1.00 37.34 182 GLU A CA 1
ATOM 1447 C C . GLU A 1 182 ? 74.394 73.267 -9.563 1.00 37.34 182 GLU A C 1
ATOM 1449 O O . GLU A 1 182 ? 74.476 74.255 -10.290 1.00 37.34 182 GLU A O 1
ATOM 1454 N N . ASN A 1 183 ? 74.476 73.365 -8.228 1.00 36.06 183 ASN A N 1
ATOM 1455 C CA . ASN A 1 183 ? 75.717 73.872 -7.632 1.00 36.06 183 ASN A CA 1
ATOM 1456 C C . ASN A 1 183 ? 75.851 73.589 -6.124 1.00 36.06 183 ASN A C 1
ATOM 1458 O O . ASN A 1 183 ? 74.851 73.494 -5.417 1.00 36.06 183 ASN A O 1
ATOM 1462 N N . ALA A 1 184 ? 77.115 73.597 -5.684 1.00 42.53 184 ALA A N 1
ATOM 1463 C CA . ALA A 1 184 ? 77.656 73.549 -4.319 1.00 42.53 184 ALA A CA 1
ATOM 1464 C C . ALA A 1 184 ? 77.728 72.173 -3.631 1.00 42.53 184 ALA A C 1
ATOM 1466 O O . ALA A 1 184 ? 76.739 71.460 -3.534 1.00 42.53 184 ALA A O 1
ATOM 1467 N N . GLN A 1 185 ? 78.825 71.773 -2.993 1.00 41.50 185 GLN A N 1
ATOM 1468 C CA . GLN A 1 185 ? 80.258 72.095 -3.047 1.00 41.50 185 GLN A CA 1
ATOM 1469 C C . GLN A 1 185 ? 80.887 71.069 -2.089 1.00 41.50 185 GLN A C 1
ATOM 1471 O O . GLN A 1 185 ? 80.311 70.788 -1.039 1.00 41.50 185 GLN A O 1
ATOM 1476 N N . SER A 1 186 ? 82.022 70.489 -2.461 1.00 42.22 186 SER A N 1
ATOM 1477 C CA . SER A 1 186 ? 82.854 69.653 -1.593 1.00 42.22 186 SER A CA 1
ATOM 1478 C C . SER A 1 186 ? 83.654 70.501 -0.599 1.00 42.22 186 SER A C 1
ATOM 1480 O O . SER A 1 186 ? 84.017 71.634 -0.915 1.00 42.22 186 SER A O 1
ATOM 1482 N N . ASP A 1 187 ? 83.906 69.896 0.559 1.00 46.31 187 ASP A N 1
ATOM 1483 C CA . ASP A 1 187 ? 84.624 70.376 1.745 1.00 46.31 187 ASP A CA 1
ATOM 1484 C C . ASP A 1 187 ? 85.974 71.078 1.482 1.00 46.31 187 ASP A C 1
ATOM 1486 O O . ASP A 1 187 ? 86.788 70.576 0.705 1.00 46.31 187 ASP A O 1
ATOM 1490 N N . ASP A 1 188 ? 86.172 72.241 2.122 1.00 43.75 188 ASP A N 1
ATOM 1491 C CA . ASP A 1 188 ? 87.211 72.594 3.128 1.00 43.75 188 ASP A CA 1
ATOM 1492 C C . ASP A 1 188 ? 87.324 74.128 3.302 1.00 43.75 188 ASP A C 1
ATOM 1494 O O . ASP A 1 188 ? 87.429 74.857 2.285 1.00 43.75 188 ASP A O 1
#

Radius of gyration: 43.51 Å; chains: 1; bounding box: 112×92×79 Å

Sequence (188 aa):
MDEKFLEFWGNVLISAAKGKKNADDISHWVQEGLGSFSELTTMFQKFYGLDGLPERSDEYRTMAKKATREFQSSLKEYLAMMGMASKDDHLNLVAKYEKLKEKCADQEESIRHLRMLLNAKGMNDAHTMENFQGMVKDQGEFFQKMVTGFIQGMGSKEKDLTAQKTQKDNLKGERTQDGPSENAQSDD

pLDDT: mean 71.11, std 14.86, range [36.06, 88.62]